Protein AF-A0A1F5LJ66-F1 (afdb_monomer_lite)

Organism: Penicillium arizonense (NCBI:txid1835702)

Structure (mmCIF, N/CA/C/O backbone):
data_AF-A0A1F5LJ66-F1
#
_entry.id   AF-A0A1F5LJ66-F1
#
loop_
_atom_site.group_PDB
_atom_site.id
_atom_site.type_symbol
_atom_site.label_atom_id
_atom_site.label_alt_id
_atom_site.label_comp_id
_atom_site.label_asym_id
_atom_site.label_entity_id
_atom_site.label_seq_id
_atom_site.pdbx_PDB_ins_code
_atom_site.Cartn_x
_atom_site.Cartn_y
_atom_site.Cartn_z
_atom_site.occupancy
_atom_site.B_iso_or_equiv
_atom_site.auth_seq_id
_atom_site.auth_comp_id
_atom_site.auth_asym_id
_atom_site.auth_atom_id
_atom_site.pdbx_PDB_model_num
ATOM 1 N N . MET A 1 1 ? -19.441 8.650 0.861 1.00 55.78 1 MET A N 1
ATOM 2 C CA . MET A 1 1 ? -17.972 8.800 0.912 1.00 55.78 1 MET A CA 1
ATOM 3 C C . MET A 1 1 ? -17.388 7.481 1.415 1.00 55.78 1 MET A C 1
ATOM 5 O O . MET A 1 1 ? -17.808 7.071 2.488 1.00 55.78 1 MET A O 1
ATOM 9 N N . PRO A 1 2 ? -16.538 6.771 0.652 1.00 82.81 2 PRO A N 1
ATOM 10 C CA . PRO A 1 2 ? -16.052 5.437 1.033 1.00 82.81 2 PRO A CA 1
ATOM 11 C C . PRO A 1 2 ? -14.805 5.456 1.944 1.00 82.81 2 PRO A C 1
ATOM 13 O O . PRO A 1 2 ? -14.384 4.415 2.438 1.00 82.81 2 PRO A O 1
ATOM 16 N N . VAL A 1 3 ? -14.234 6.641 2.198 1.00 91.62 3 VAL A N 1
ATOM 17 C CA . VAL A 1 3 ? -13.211 6.859 3.232 1.00 91.62 3 VAL A CA 1
ATOM 18 C C . VAL A 1 3 ? -13.910 7.105 4.567 1.00 91.62 3 VAL A C 1
ATOM 20 O O . VAL A 1 3 ? -14.715 8.033 4.685 1.00 91.62 3 VAL A O 1
ATOM 23 N N . TYR A 1 4 ? -13.594 6.280 5.560 1.00 92.62 4 TYR A N 1
ATOM 24 C CA . TYR A 1 4 ? -14.071 6.416 6.931 1.00 92.62 4 TYR A CA 1
ATOM 25 C C . TYR A 1 4 ? -13.091 7.243 7.757 1.00 92.62 4 TYR A C 1
ATOM 27 O O . TYR A 1 4 ? -11.917 7.340 7.419 1.00 92.62 4 TYR A O 1
ATOM 35 N N . PHE A 1 5 ? -13.570 7.803 8.866 1.00 93.75 5 PHE A N 1
ATOM 36 C CA . PHE A 1 5 ? -12.740 8.526 9.825 1.00 93.75 5 PHE A CA 1
ATOM 37 C C . PHE A 1 5 ? -12.897 7.892 11.197 1.00 93.75 5 PHE A C 1
ATOM 39 O O . PHE A 1 5 ? -14.018 7.633 11.643 1.00 93.75 5 PHE A O 1
ATOM 46 N N . ASN A 1 6 ? -11.781 7.613 11.866 1.00 91.75 6 ASN A N 1
ATOM 47 C CA . ASN A 1 6 ? -11.818 7.148 13.243 1.00 91.75 6 ASN A CA 1
ATOM 48 C C . ASN A 1 6 ? -12.366 8.298 14.110 1.00 91.75 6 ASN A C 1
ATOM 50 O O . ASN A 1 6 ? -11.798 9.388 14.093 1.00 91.75 6 ASN A O 1
ATOM 54 N N . PRO A 1 7 ? -13.469 8.120 14.854 1.00 89.62 7 PRO A N 1
ATOM 55 C CA . PRO A 1 7 ? -14.088 9.225 15.584 1.00 89.62 7 PRO A CA 1
ATOM 56 C C . PRO A 1 7 ? -13.223 9.748 16.741 1.00 89.62 7 PRO A C 1
ATOM 58 O O . PRO A 1 7 ? -13.429 10.884 17.165 1.00 89.62 7 PRO A O 1
ATOM 61 N N . LEU A 1 8 ? -12.264 8.952 17.228 1.00 88.31 8 LEU A N 1
ATOM 62 C CA . LEU A 1 8 ? -11.358 9.314 18.318 1.00 88.31 8 LEU A CA 1
ATOM 63 C C . LEU A 1 8 ? -10.111 10.024 17.786 1.00 88.31 8 LEU A C 1
ATOM 65 O O . LEU A 1 8 ? -9.800 11.134 18.211 1.00 88.31 8 LEU A O 1
ATOM 69 N N . THR A 1 9 ? -9.422 9.408 16.823 1.00 88.94 9 THR A N 1
ATOM 70 C CA . THR A 1 9 ? -8.148 9.929 16.294 1.00 88.94 9 THR A CA 1
ATOM 71 C C . THR A 1 9 ? -8.325 10.869 15.105 1.00 88.94 9 THR A C 1
ATOM 73 O O . THR A 1 9 ? -7.382 11.553 14.719 1.00 88.94 9 THR A O 1
ATOM 76 N N . LYS A 1 10 ? -9.530 10.915 14.520 1.00 90.75 10 LYS A N 1
ATOM 77 C CA . LYS A 1 10 ? -9.858 11.591 13.251 1.00 90.75 10 LYS A CA 1
ATOM 78 C C . LYS A 1 10 ? -9.066 11.059 12.056 1.00 90.75 10 LYS A C 1
ATOM 80 O O . LYS A 1 10 ? -9.071 11.667 10.995 1.00 90.75 10 LYS A O 1
ATOM 85 N N . GLU A 1 11 ? -8.403 9.916 12.199 1.00 92.06 11 GLU A N 1
ATOM 86 C CA . GLU A 1 11 ? -7.604 9.346 11.125 1.00 92.06 11 GLU A CA 1
ATOM 87 C C . GLU A 1 11 ? -8.495 8.802 9.993 1.00 92.06 11 GLU A C 1
ATOM 89 O O . GLU A 1 11 ? -9.445 8.063 10.281 1.00 92.06 11 GLU A O 1
ATOM 94 N N . PRO A 1 12 ? -8.194 9.112 8.717 1.00 94.75 12 PRO A N 1
ATOM 95 C CA . PRO A 1 12 ? -8.866 8.494 7.586 1.00 94.75 12 PRO A CA 1
ATOM 96 C C . PRO A 1 12 ? -8.424 7.035 7.398 1.00 94.75 12 PRO A C 1
ATOM 98 O O . PRO A 1 12 ? -7.239 6.715 7.483 1.00 94.75 12 PRO A O 1
ATOM 101 N N . TYR A 1 13 ? -9.362 6.153 7.060 1.00 96.44 13 TYR A N 1
ATOM 102 C CA . TYR A 1 13 ? -9.083 4.752 6.746 1.00 96.44 13 TYR A CA 1
ATOM 103 C C . TYR A 1 13 ? -10.085 4.180 5.736 1.00 96.44 13 TYR A C 1
ATOM 105 O O . TYR A 1 13 ? -11.210 4.666 5.590 1.00 96.44 13 TYR A O 1
ATOM 113 N N . LEU A 1 14 ? -9.685 3.109 5.053 1.00 97.19 14 LEU A N 1
ATOM 114 C CA . LEU A 1 14 ? -10.585 2.242 4.292 1.00 97.19 14 LEU A CA 1
ATOM 115 C C . LEU A 1 14 ? -10.875 0.987 5.114 1.00 97.19 14 LEU A C 1
ATOM 117 O O . LEU A 1 14 ? -9.996 0.494 5.818 1.00 97.19 14 LEU A O 1
ATOM 121 N N . ARG A 1 15 ? -12.088 0.441 5.021 1.00 96.31 15 ARG A N 1
ATOM 122 C CA . ARG A 1 15 ? -12.460 -0.808 5.701 1.00 96.31 15 ARG A CA 1
ATOM 123 C C . ARG A 1 15 ? -12.760 -1.881 4.672 1.00 96.31 15 ARG A C 1
ATOM 125 O O . ARG A 1 15 ? -13.501 -1.626 3.724 1.00 96.31 15 ARG A O 1
ATOM 132 N N . LEU A 1 16 ? -12.216 -3.082 4.863 1.00 97.38 16 LEU A N 1
ATOM 133 C CA . LEU A 1 16 ? -12.574 -4.192 3.986 1.00 97.38 16 LEU A CA 1
ATOM 134 C C . LEU A 1 16 ? -14.032 -4.614 4.235 1.00 97.38 16 LEU A C 1
ATOM 136 O O . LEU A 1 16 ? -14.522 -4.527 5.364 1.00 97.38 16 LEU A O 1
ATOM 140 N N . PRO A 1 17 ? -14.759 -5.071 3.202 1.00 95.94 17 PRO A N 1
ATOM 141 C CA . PRO A 1 17 ? -16.097 -5.612 3.394 1.00 95.94 17 PRO A CA 1
ATOM 142 C C . PRO A 1 17 ? -16.052 -6.936 4.173 1.00 95.94 17 PRO A C 1
ATOM 144 O O . PRO A 1 17 ? -15.002 -7.570 4.316 1.00 95.94 17 PRO A O 1
ATOM 147 N N . ALA A 1 18 ? -17.218 -7.385 4.645 1.00 94.50 18 ALA A N 1
ATOM 148 C CA . ALA A 1 18 ? -17.365 -8.722 5.213 1.00 94.50 18 ALA A CA 1
ATOM 149 C C . ALA A 1 18 ? -16.860 -9.803 4.224 1.00 94.50 18 ALA A C 1
ATOM 151 O O . ALA A 1 18 ? -17.047 -9.651 3.013 1.00 94.50 18 ALA A O 1
ATOM 152 N N . PRO A 1 19 ? -16.235 -10.892 4.713 1.00 95.50 19 PRO A N 1
ATOM 153 C CA . PRO A 1 19 ? -16.047 -11.255 6.125 1.00 95.50 19 PRO A CA 1
ATOM 154 C C . PRO A 1 19 ? -14.828 -10.599 6.805 1.00 95.50 19 PRO A C 1
ATOM 156 O O . PRO A 1 19 ? -14.649 -10.743 8.011 1.00 95.50 19 PRO A O 1
ATOM 159 N N . CYS A 1 20 ? -14.004 -9.844 6.076 1.00 96.94 20 CYS A N 1
ATOM 160 C CA . CYS A 1 20 ? -12.770 -9.243 6.595 1.00 96.94 20 CYS A CA 1
ATOM 161 C C . CYS A 1 20 ? -12.981 -7.847 7.201 1.00 96.94 20 CYS A C 1
ATOM 163 O O . CYS A 1 20 ? -12.071 -7.027 7.184 1.00 96.94 20 CYS A O 1
ATOM 165 N N . SER A 1 21 ? -14.155 -7.553 7.766 1.00 95.12 21 SER A N 1
ATOM 166 C CA . SER A 1 21 ? -14.482 -6.218 8.298 1.00 95.12 21 SER A CA 1
ATOM 167 C C . SER A 1 21 ? -13.635 -5.784 9.498 1.00 95.12 21 SER A C 1
ATOM 169 O O . SER A 1 21 ? -13.700 -4.619 9.892 1.00 95.12 21 SER A O 1
ATOM 171 N N . HIS A 1 22 ? -12.852 -6.704 10.069 1.00 96.25 22 HIS A N 1
ATOM 172 C CA . HIS A 1 22 ? -11.839 -6.447 11.093 1.00 96.25 22 HIS A CA 1
ATOM 173 C C . HIS A 1 22 ? -10.521 -5.895 10.521 1.00 96.25 22 HIS A C 1
ATOM 175 O O . HIS A 1 22 ? -9.673 -5.456 11.289 1.00 96.25 22 HIS A O 1
ATOM 181 N N . ILE A 1 23 ? -10.364 -5.871 9.1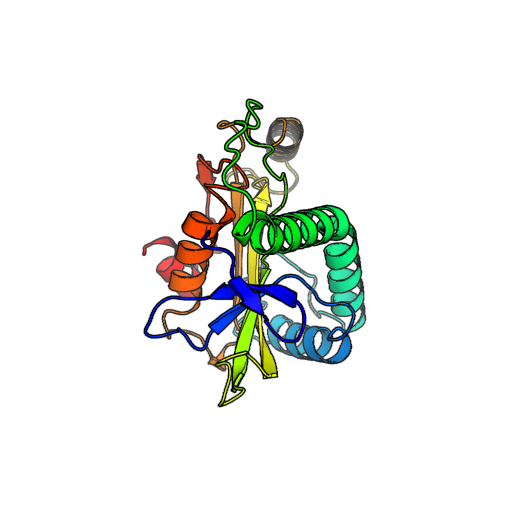95 1.00 98.31 23 ILE A N 1
ATOM 182 C CA . ILE A 1 23 ? -9.191 -5.333 8.507 1.00 98.31 23 ILE A CA 1
ATOM 183 C C . ILE A 1 23 ? -9.479 -3.921 7.991 1.00 98.31 23 ILE A C 1
ATOM 185 O O . ILE A 1 23 ? -10.509 -3.661 7.353 1.00 98.31 23 ILE A O 1
ATOM 189 N N . ILE A 1 24 ? -8.532 -3.019 8.229 1.00 97.94 24 ILE A N 1
ATOM 190 C CA . ILE A 1 24 ? -8.530 -1.651 7.708 1.00 97.94 24 ILE A CA 1
ATOM 191 C C . ILE A 1 24 ? -7.278 -1.396 6.864 1.00 97.94 24 ILE A C 1
ATOM 193 O O . ILE A 1 24 ? -6.265 -2.078 7.008 1.00 97.94 24 ILE A O 1
ATOM 197 N N . ILE A 1 25 ? -7.353 -0.410 5.971 1.00 98.38 25 ILE A N 1
ATOM 198 C CA . ILE A 1 25 ? -6.202 0.118 5.238 1.00 98.38 25 ILE A CA 1
ATOM 199 C C . ILE A 1 25 ? -6.009 1.572 5.653 1.00 98.38 25 ILE A C 1
ATOM 201 O O . ILE A 1 25 ? -6.926 2.384 5.508 1.00 98.38 25 ILE A O 1
ATOM 205 N N . THR A 1 26 ? -4.828 1.899 6.162 1.00 97.56 26 THR A N 1
ATOM 206 C CA . THR A 1 26 ? -4.485 3.238 6.657 1.00 97.56 26 THR A CA 1
ATOM 207 C C . THR A 1 26 ? -3.316 3.825 5.877 1.00 97.56 26 THR A C 1
ATOM 209 O O . THR A 1 26 ? -2.658 3.145 5.082 1.00 97.56 26 THR A O 1
ATOM 212 N N . MET A 1 27 ? -3.065 5.111 6.096 1.00 96.44 27 MET A N 1
ATOM 213 C CA . MET A 1 27 ? -1.781 5.718 5.747 1.00 96.44 27 MET A CA 1
ATOM 214 C C . MET A 1 27 ? -0.714 5.295 6.764 1.00 96.44 27 MET A C 1
ATOM 216 O O . MET A 1 27 ? -1.052 4.824 7.856 1.00 96.44 27 MET A O 1
ATOM 220 N N . ASP A 1 28 ? 0.557 5.516 6.439 1.00 96.12 28 ASP A N 1
ATOM 221 C CA . ASP A 1 28 ? 1.642 5.439 7.416 1.00 96.12 28 ASP A CA 1
ATOM 222 C C . ASP A 1 28 ? 1.462 6.481 8.527 1.00 96.12 28 ASP A C 1
ATOM 224 O O . ASP A 1 28 ? 0.952 7.590 8.308 1.00 96.12 28 ASP A O 1
ATOM 228 N N . ARG A 1 29 ? 1.863 6.099 9.741 1.00 93.69 29 ARG A N 1
ATOM 229 C CA . ARG A 1 29 ? 1.638 6.853 10.974 1.00 93.69 29 ARG A CA 1
ATOM 230 C C . ARG A 1 29 ? 2.978 7.142 11.651 1.00 93.69 29 ARG A C 1
ATOM 232 O O . ARG A 1 29 ? 3.648 6.195 12.055 1.00 93.69 29 ARG A O 1
ATOM 239 N N . PRO A 1 30 ? 3.335 8.418 11.882 1.00 91.81 30 PRO A N 1
ATOM 240 C CA . PRO A 1 30 ? 4.543 8.745 12.639 1.00 91.81 30 PRO A CA 1
ATOM 241 C C . PRO A 1 30 ? 4.528 8.206 14.078 1.00 91.81 30 PRO A C 1
ATOM 243 O O . PRO A 1 30 ? 5.574 7.875 14.619 1.00 91.81 30 PRO A O 1
ATOM 246 N N . HIS A 1 31 ? 3.348 8.108 14.702 1.00 92.44 31 HIS A N 1
ATOM 247 C CA . HIS A 1 31 ? 3.207 7.668 16.095 1.00 92.44 31 HIS A CA 1
ATOM 248 C C . HIS A 1 31 ? 3.271 6.143 16.282 1.00 92.44 31 HIS A C 1
ATOM 250 O O . HIS A 1 31 ? 3.561 5.707 17.389 1.00 92.44 31 HIS A O 1
ATOM 256 N N . ASP A 1 32 ? 3.074 5.357 15.217 1.00 93.12 32 ASP A N 1
ATOM 257 C CA . ASP A 1 32 ? 3.166 3.886 15.250 1.00 93.12 32 ASP A CA 1
ATOM 258 C C . ASP A 1 32 ? 4.466 3.377 14.608 1.00 93.12 32 ASP A C 1
ATOM 260 O O . ASP A 1 32 ? 4.588 2.198 14.281 1.00 93.12 32 ASP A O 1
ATOM 264 N N . ILE A 1 33 ? 5.449 4.259 14.391 1.00 96.12 33 ILE A N 1
ATOM 265 C CA . ILE A 1 33 ? 6.659 3.920 13.636 1.00 96.12 33 ILE A CA 1
ATOM 266 C C . ILE A 1 33 ? 7.424 2.744 14.249 1.00 96.12 33 ILE A C 1
ATOM 268 O O . ILE A 1 33 ? 7.936 1.914 13.508 1.00 96.12 33 ILE A O 1
ATOM 272 N N . GLU A 1 34 ? 7.466 2.624 15.577 1.00 96.94 34 GLU A N 1
ATOM 273 C CA . GLU A 1 34 ? 8.153 1.526 16.268 1.00 96.94 34 GLU A CA 1
ATOM 274 C C . GLU A 1 34 ? 7.475 0.172 16.005 1.00 96.94 34 GLU A C 1
ATOM 276 O O . GLU A 1 34 ? 8.134 -0.783 15.601 1.00 96.94 34 GLU A O 1
ATOM 281 N N . GLU A 1 35 ? 6.150 0.098 16.157 1.00 97.31 35 GLU A N 1
ATOM 282 C CA . GLU A 1 35 ? 5.369 -1.113 15.879 1.00 97.31 35 GLU A CA 1
ATOM 283 C C . GLU A 1 35 ? 5.450 -1.489 14.401 1.00 97.31 35 GLU A C 1
ATOM 285 O O . GLU A 1 35 ? 5.824 -2.608 14.053 1.00 97.31 35 GLU A O 1
ATOM 290 N N . THR A 1 36 ? 5.164 -0.531 13.522 1.00 97.62 36 THR A N 1
ATOM 291 C CA . THR A 1 36 ? 5.072 -0.795 12.089 1.00 97.62 36 THR A CA 1
ATOM 292 C C . THR A 1 36 ? 6.439 -1.133 11.503 1.00 97.62 36 THR A C 1
ATOM 294 O O . THR A 1 36 ? 6.524 -2.023 10.660 1.00 97.62 36 THR A O 1
ATOM 297 N N . SER A 1 37 ? 7.520 -0.486 11.958 1.00 97.62 37 SER A N 1
ATOM 298 C CA . SER A 1 37 ? 8.879 -0.826 11.514 1.00 97.62 37 SER A CA 1
ATOM 299 C C . SER A 1 37 ? 9.289 -2.225 11.959 1.00 97.62 37 SER A C 1
ATOM 301 O O . SER A 1 37 ? 9.856 -2.970 11.157 1.00 97.62 37 SER A O 1
ATOM 303 N N . LYS A 1 38 ? 8.955 -2.617 13.193 1.00 98.12 38 LYS A N 1
ATOM 304 C CA . LYS A 1 38 ? 9.217 -3.961 13.708 1.00 98.12 38 LYS A CA 1
ATOM 305 C C . LYS A 1 38 ? 8.474 -5.024 12.897 1.00 98.12 38 LYS A C 1
ATOM 307 O O . LYS A 1 38 ? 9.120 -5.909 12.340 1.00 98.12 38 LYS A O 1
ATOM 312 N N . GLU A 1 39 ? 7.150 -4.915 12.776 1.00 98.19 39 GLU A N 1
ATOM 313 C CA . GLU A 1 39 ? 6.336 -5.893 12.040 1.00 98.19 39 GLU A CA 1
ATOM 314 C C . GLU A 1 39 ? 6.738 -5.949 10.558 1.00 98.19 39 GLU A C 1
ATOM 316 O O . GLU A 1 39 ? 6.904 -7.026 9.986 1.00 98.19 39 GLU A O 1
ATOM 321 N N . MET A 1 40 ? 6.980 -4.795 9.925 1.00 97.81 40 MET A N 1
ATOM 322 C CA . MET A 1 40 ? 7.479 -4.729 8.549 1.00 97.81 40 MET A CA 1
ATOM 323 C C . MET A 1 40 ? 8.824 -5.447 8.397 1.00 97.81 40 MET A C 1
ATOM 325 O O . MET A 1 40 ? 9.007 -6.185 7.429 1.00 97.81 40 MET A O 1
ATOM 329 N N . THR A 1 41 ? 9.739 -5.268 9.352 1.00 98.00 41 THR A N 1
ATOM 330 C CA . THR A 1 41 ? 11.053 -5.918 9.332 1.00 98.00 41 THR A CA 1
ATOM 331 C C . THR A 1 41 ? 10.941 -7.429 9.460 1.00 98.00 41 THR A C 1
ATOM 333 O O . THR A 1 41 ? 11.581 -8.154 8.699 1.00 98.00 41 THR A O 1
ATOM 336 N N . GLU A 1 42 ? 10.103 -7.918 10.372 1.00 98.06 42 GLU A N 1
ATOM 337 C CA . GLU A 1 42 ? 9.861 -9.354 10.528 1.00 98.06 42 GLU A CA 1
ATOM 338 C C . GLU A 1 42 ? 9.263 -9.958 9.249 1.00 98.06 42 GLU A C 1
ATOM 340 O O . GLU A 1 42 ? 9.769 -10.958 8.739 1.00 98.06 42 GLU A O 1
ATOM 345 N N . ILE A 1 43 ? 8.241 -9.316 8.673 1.00 98.31 43 ILE A N 1
ATOM 346 C CA . ILE A 1 43 ? 7.557 -9.807 7.468 1.00 98.31 43 ILE A CA 1
ATOM 347 C C . ILE A 1 43 ? 8.493 -9.828 6.254 1.00 98.31 43 ILE A C 1
ATOM 349 O O . ILE A 1 43 ? 8.493 -10.796 5.497 1.00 98.31 43 ILE A O 1
ATOM 353 N N . LEU A 1 44 ? 9.286 -8.775 6.044 1.00 97.81 44 LEU A N 1
ATOM 354 C CA . LEU A 1 44 ? 10.137 -8.639 4.856 1.00 97.81 44 LEU A CA 1
ATOM 355 C C . LEU A 1 44 ? 11.427 -9.462 4.915 1.00 97.81 44 LEU A C 1
ATOM 357 O O . LEU A 1 44 ? 12.112 -9.577 3.901 1.00 97.81 44 LEU A O 1
ATOM 361 N N . ASN A 1 45 ? 11.740 -10.072 6.058 1.00 97.81 45 ASN A N 1
ATOM 362 C CA . ASN A 1 45 ? 12.793 -11.082 6.173 1.00 97.81 45 ASN A CA 1
ATOM 363 C C . ASN A 1 45 ? 12.246 -12.517 6.227 1.00 97.81 45 ASN A C 1
ATOM 365 O O . ASN A 1 45 ? 13.032 -13.464 6.288 1.00 97.81 45 ASN A O 1
ATOM 369 N N . ASP A 1 46 ? 10.924 -12.704 6.184 1.00 97.88 46 ASP A N 1
ATOM 370 C CA . ASP A 1 46 ? 10.314 -14.030 6.231 1.00 97.88 46 ASP A CA 1
ATOM 371 C C . ASP A 1 46 ? 10.531 -14.790 4.902 1.00 97.88 46 ASP A C 1
ATOM 373 O O . ASP A 1 46 ? 10.254 -14.243 3.826 1.00 97.88 46 ASP A O 1
ATOM 377 N N . PRO A 1 47 ? 11.000 -16.056 4.930 1.00 96.50 47 PRO A N 1
ATOM 378 C CA . PRO A 1 47 ? 11.272 -16.853 3.728 1.00 96.50 47 PRO A CA 1
ATOM 379 C C . PRO A 1 47 ? 10.040 -17.176 2.878 1.00 96.50 47 PRO A C 1
ATOM 381 O O . PRO A 1 47 ? 10.182 -17.576 1.723 1.00 96.50 47 PRO A O 1
ATOM 384 N N . LEU A 1 48 ? 8.831 -16.999 3.407 1.00 96.38 48 LEU A N 1
ATOM 385 C CA . LEU A 1 48 ? 7.588 -17.113 2.648 1.00 96.38 48 LEU A CA 1
ATOM 386 C C . LEU A 1 48 ? 7.206 -15.802 1.943 1.00 96.38 48 LEU A C 1
ATOM 388 O O . LEU A 1 48 ? 6.237 -15.789 1.182 1.00 96.38 48 LEU A O 1
ATOM 392 N N . VAL A 1 49 ? 7.950 -14.716 2.175 1.00 96.50 49 VAL A N 1
ATOM 393 C CA . VAL A 1 49 ? 7.680 -13.378 1.634 1.00 96.50 49 VAL A CA 1
ATOM 394 C C . VAL A 1 49 ? 8.837 -12.876 0.776 1.00 96.50 49 VAL A C 1
ATOM 396 O O . VAL A 1 49 ? 8.630 -12.646 -0.415 1.00 96.50 49 VAL A O 1
ATOM 399 N N . TYR A 1 50 ? 10.045 -12.729 1.330 1.00 95.12 50 TYR A N 1
ATOM 400 C CA . TYR A 1 50 ? 11.143 -12.021 0.655 1.00 95.12 50 TYR A CA 1
ATOM 401 C C . TYR A 1 50 ? 11.536 -12.586 -0.725 1.00 95.12 50 TYR A C 1
ATOM 403 O O . TYR A 1 50 ? 11.834 -11.778 -1.604 1.00 95.12 50 TYR A O 1
ATOM 411 N N . PRO A 1 51 ? 11.503 -13.915 -0.998 1.00 95.38 51 PRO A N 1
ATOM 412 C CA . PRO A 1 51 ? 11.876 -14.435 -2.320 1.00 95.38 51 PRO A CA 1
ATOM 413 C C . PRO A 1 51 ? 10.918 -14.001 -3.433 1.00 95.38 51 PRO A C 1
ATOM 415 O O . PRO A 1 51 ? 11.215 -14.160 -4.615 1.00 95.38 51 PRO A O 1
ATOM 418 N N . TRP A 1 52 ? 9.741 -13.501 -3.054 1.00 95.19 52 TRP A N 1
ATOM 419 C CA . TRP A 1 52 ? 8.660 -13.155 -3.961 1.00 95.19 52 TRP A CA 1
ATOM 420 C C . TRP A 1 52 ? 8.549 -11.656 -4.250 1.00 95.19 52 TRP A C 1
ATOM 422 O O . TRP A 1 52 ? 7.582 -11.238 -4.895 1.00 95.19 52 TRP A O 1
ATOM 432 N N . LEU A 1 53 ? 9.521 -10.866 -3.794 1.00 92.62 53 LEU A N 1
ATOM 433 C CA . LEU A 1 53 ? 9.555 -9.416 -3.926 1.00 92.62 53 LEU A CA 1
ATOM 434 C C . LEU A 1 53 ? 10.707 -8.968 -4.840 1.00 92.62 53 LEU A C 1
ATOM 436 O O . LEU A 1 53 ? 11.789 -9.544 -4.812 1.00 92.62 53 LEU A O 1
ATOM 440 N N . GLU A 1 54 ? 10.481 -7.926 -5.646 1.00 88.56 54 GLU A N 1
ATOM 441 C CA . GLU A 1 54 ? 11.551 -7.256 -6.418 1.00 88.56 54 GLU A CA 1
ATOM 442 C C . GLU A 1 54 ? 12.438 -6.388 -5.509 1.00 88.56 54 GLU A C 1
ATOM 444 O O . GLU A 1 54 ? 13.638 -6.248 -5.724 1.00 88.56 54 GLU A O 1
ATOM 449 N N . GLY A 1 55 ? 11.832 -5.825 -4.470 1.00 86.44 55 GLY A N 1
ATOM 450 C CA . GLY A 1 55 ? 12.475 -5.097 -3.391 1.00 86.44 55 GLY A CA 1
ATOM 451 C C . GLY A 1 55 ? 11.541 -5.082 -2.180 1.00 86.44 55 GLY A C 1
ATOM 452 O O . GLY A 1 55 ? 10.382 -5.494 -2.301 1.00 86.44 55 GLY A O 1
ATOM 453 N N . PRO A 1 56 ? 11.979 -4.590 -1.016 1.00 89.94 56 PRO A N 1
ATOM 454 C CA . PRO A 1 56 ? 13.247 -3.901 -0.742 1.00 89.94 56 PRO A CA 1
ATOM 455 C C . PRO A 1 56 ? 14.462 -4.853 -0.630 1.00 89.94 56 PRO A C 1
ATOM 457 O O . PRO A 1 56 ? 14.298 -6.060 -0.806 1.00 89.94 56 PRO A O 1
ATOM 460 N N . PRO A 1 57 ? 15.689 -4.338 -0.379 1.00 89.06 57 PRO A N 1
ATOM 461 C CA . PRO A 1 57 ? 16.884 -5.170 -0.234 1.00 89.06 57 PRO A CA 1
ATOM 462 C C . PRO A 1 57 ? 16.745 -6.248 0.845 1.00 89.06 57 PRO A C 1
ATOM 464 O O . PRO A 1 57 ? 16.130 -6.015 1.886 1.00 89.06 57 PRO A O 1
ATOM 467 N N . TYR A 1 58 ? 17.387 -7.394 0.607 1.00 91.12 58 TYR A N 1
ATOM 468 C CA . TYR A 1 58 ? 17.549 -8.469 1.582 1.00 91.12 58 TYR A CA 1
ATOM 469 C C . TYR A 1 58 ? 19.020 -8.563 2.039 1.00 91.12 58 TYR A C 1
ATOM 471 O O . TYR A 1 58 ? 19.905 -8.609 1.178 1.00 91.12 58 TYR A O 1
ATOM 479 N N . PRO A 1 59 ? 19.308 -8.639 3.354 1.00 95.38 59 PRO A N 1
ATOM 480 C CA . PRO A 1 59 ? 18.354 -8.567 4.463 1.00 95.38 59 PRO A CA 1
ATOM 481 C C . PRO A 1 59 ? 17.735 -7.170 4.601 1.00 95.38 59 PRO A C 1
ATOM 483 O O . PRO A 1 59 ? 18.381 -6.155 4.329 1.00 95.38 59 PRO A O 1
ATOM 486 N N . PHE A 1 60 ? 16.480 -7.128 5.041 1.00 97.25 60 PHE A N 1
ATOM 487 C CA . PHE A 1 60 ? 15.780 -5.874 5.281 1.00 97.25 60 PHE A CA 1
ATOM 488 C C . PHE A 1 60 ? 16.031 -5.419 6.720 1.00 97.25 60 PHE A C 1
ATOM 490 O O . PHE A 1 60 ? 15.686 -6.123 7.665 1.00 97.25 60 PHE A O 1
ATOM 497 N N . LEU A 1 61 ? 16.682 -4.273 6.898 1.00 97.19 61 LEU A N 1
ATOM 498 C CA . LEU A 1 61 ? 17.096 -3.794 8.213 1.00 97.19 61 LEU A CA 1
ATOM 499 C C . LEU A 1 61 ? 16.005 -2.926 8.868 1.00 97.19 61 LEU A C 1
ATOM 501 O O . LEU A 1 61 ? 15.247 -2.275 8.143 1.00 97.19 61 LEU A O 1
ATOM 505 N N . PRO A 1 62 ? 15.945 -2.852 10.212 1.00 95.19 62 PRO A N 1
ATOM 506 C CA . PRO A 1 62 ? 15.015 -1.968 10.918 1.00 95.19 62 PRO A CA 1
ATOM 507 C C . PRO A 1 62 ? 15.081 -0.508 10.450 1.00 95.19 62 PRO A C 1
ATOM 509 O O . PRO A 1 62 ? 14.050 0.151 10.317 1.00 95.19 62 PRO A O 1
ATOM 512 N N . GLU A 1 63 ? 16.280 -0.009 10.139 1.00 96.38 63 GLU A N 1
ATOM 513 C CA . GLU A 1 63 ? 16.489 1.358 9.660 1.00 96.38 63 GLU A CA 1
ATOM 514 C C . GLU A 1 63 ? 15.802 1.588 8.309 1.00 96.38 63 GLU A C 1
ATOM 516 O O . GLU A 1 63 ? 15.179 2.629 8.110 1.00 96.38 63 GLU A O 1
ATOM 521 N N . HIS A 1 64 ? 15.807 0.589 7.416 1.00 97.00 64 HIS A N 1
ATOM 522 C CA . HIS A 1 64 ? 15.100 0.679 6.135 1.00 97.00 64 HIS A CA 1
ATOM 523 C C . HIS A 1 64 ? 13.590 0.855 6.337 1.00 97.00 64 HIS A C 1
ATOM 525 O O . HIS A 1 64 ? 12.945 1.583 5.583 1.00 97.00 64 HIS A O 1
ATOM 531 N N . ALA A 1 65 ? 13.018 0.196 7.349 1.00 96.25 65 ALA A N 1
ATOM 532 C CA . ALA A 1 65 ? 11.600 0.304 7.666 1.00 96.25 65 ALA A CA 1
ATOM 533 C C . ALA A 1 65 ? 11.250 1.706 8.183 1.00 96.25 65 ALA A C 1
ATOM 535 O O . ALA A 1 65 ? 10.288 2.319 7.722 1.00 96.25 65 ALA A O 1
ATOM 536 N N . VAL A 1 66 ? 12.059 2.231 9.107 1.00 97.50 66 VAL A N 1
ATOM 537 C CA . VAL A 1 66 ? 11.903 3.582 9.668 1.00 97.50 66 VAL A CA 1
ATOM 538 C C . VAL A 1 66 ? 12.029 4.643 8.572 1.00 97.50 66 VAL A C 1
ATOM 540 O O . VAL A 1 66 ? 11.166 5.518 8.462 1.00 97.50 66 VAL A O 1
ATOM 543 N N . ASP A 1 67 ? 13.051 4.540 7.722 1.00 96.88 67 ASP A N 1
ATOM 544 C CA . ASP A 1 67 ? 13.273 5.460 6.603 1.00 96.88 67 ASP A CA 1
ATOM 545 C C . ASP A 1 67 ? 12.102 5.435 5.617 1.00 96.88 67 ASP A C 1
ATOM 547 O O . ASP A 1 67 ? 11.602 6.488 5.207 1.00 96.88 67 ASP A O 1
ATOM 551 N N . TRP A 1 68 ? 11.605 4.239 5.292 1.00 95.00 68 TRP A N 1
ATOM 552 C CA . TRP A 1 68 ? 10.453 4.069 4.415 1.00 95.00 68 TRP A CA 1
ATOM 553 C C . TRP A 1 68 ? 9.189 4.716 4.992 1.00 95.00 68 TRP A C 1
ATOM 555 O O . TRP A 1 68 ? 8.515 5.475 4.294 1.00 95.00 68 TRP A O 1
ATOM 565 N N . ILE A 1 69 ? 8.877 4.471 6.269 1.00 96.62 69 ILE A N 1
ATOM 566 C CA . ILE A 1 69 ? 7.700 5.042 6.944 1.00 96.62 69 ILE A CA 1
ATOM 567 C C . ILE A 1 69 ? 7.783 6.573 6.969 1.00 96.62 69 ILE A C 1
ATOM 569 O O . ILE A 1 69 ? 6.802 7.252 6.657 1.00 96.62 69 ILE A O 1
ATOM 573 N N . ASN A 1 70 ? 8.954 7.132 7.286 1.00 97.19 70 ASN A N 1
ATOM 574 C CA . ASN A 1 70 ? 9.170 8.580 7.303 1.00 97.19 70 ASN A CA 1
ATOM 575 C C . ASN A 1 70 ? 8.981 9.205 5.916 1.00 97.19 70 ASN A C 1
ATOM 577 O O . ASN A 1 70 ? 8.301 10.228 5.783 1.00 97.19 70 ASN A O 1
ATOM 581 N N . MET A 1 71 ? 9.541 8.577 4.878 1.00 95.31 71 MET A N 1
ATOM 582 C CA . MET A 1 71 ? 9.364 9.000 3.490 1.00 95.31 71 MET A CA 1
ATOM 583 C C . MET A 1 71 ? 7.880 9.005 3.102 1.00 95.31 71 MET A C 1
ATOM 585 O O . MET A 1 71 ? 7.379 10.022 2.626 1.00 95.31 71 MET A O 1
ATOM 589 N N . GLN A 1 72 ? 7.153 7.919 3.386 1.00 95.12 72 GLN A N 1
ATOM 590 C CA . GLN A 1 72 ? 5.725 7.804 3.071 1.00 95.12 72 GLN A CA 1
ATOM 591 C C . GLN A 1 72 ? 4.866 8.811 3.843 1.00 95.12 72 GLN A C 1
ATOM 593 O O . GLN A 1 72 ? 3.935 9.391 3.279 1.00 95.12 72 GLN A O 1
ATOM 598 N N . CYS A 1 73 ? 5.176 9.071 5.116 1.00 95.12 73 CYS A N 1
ATOM 599 C CA . CYS A 1 73 ? 4.483 10.097 5.895 1.00 95.12 73 CYS A CA 1
ATOM 600 C C . CYS A 1 73 ? 4.657 11.487 5.270 1.00 95.12 73 CYS A C 1
ATOM 602 O O . CYS A 1 73 ? 3.684 12.235 5.165 1.00 95.12 73 CYS A O 1
ATOM 604 N N . LYS A 1 74 ? 5.875 11.811 4.819 1.00 94.88 74 LYS A N 1
ATOM 605 C CA . LYS A 1 74 ? 6.193 13.089 4.174 1.00 94.88 74 LYS A CA 1
ATOM 606 C C . LYS A 1 74 ? 5.509 13.235 2.812 1.00 94.88 74 LYS A C 1
ATOM 608 O O . LYS A 1 74 ? 4.892 14.263 2.550 1.00 94.88 74 LYS A O 1
ATOM 613 N N . GLU A 1 75 ? 5.577 12.214 1.958 1.00 92.19 75 GLU A N 1
ATOM 614 C CA . GLU A 1 75 ? 4.944 12.229 0.629 1.00 92.19 75 GLU A CA 1
ATOM 615 C C . GLU A 1 75 ? 3.419 12.404 0.709 1.00 92.19 75 GLU A C 1
ATOM 617 O O . GLU A 1 75 ? 2.818 13.071 -0.134 1.00 92.19 75 GLU A O 1
ATOM 622 N N . ASN A 1 76 ? 2.786 11.852 1.750 1.00 93.38 76 ASN A N 1
ATOM 623 C CA . ASN A 1 76 ? 1.330 11.850 1.898 1.00 93.38 76 ASN A CA 1
ATOM 624 C C . ASN A 1 76 ? 0.773 12.976 2.792 1.00 93.38 76 ASN A C 1
ATOM 626 O O . ASN A 1 76 ? -0.443 13.040 2.999 1.00 93.38 76 ASN A O 1
ATOM 630 N N . GLU A 1 77 ? 1.603 13.896 3.293 1.00 92.38 77 GLU A N 1
ATOM 631 C CA . GLU A 1 77 ? 1.182 14.967 4.212 1.00 92.38 77 GLU A CA 1
ATOM 632 C C . GLU A 1 77 ? 0.083 15.867 3.614 1.00 92.38 77 GLU A C 1
ATOM 634 O O . GLU A 1 77 ? -0.926 16.168 4.264 1.00 92.38 77 GLU A O 1
ATOM 639 N N . ALA A 1 78 ? 0.225 16.242 2.340 1.00 91.81 78 ALA A N 1
ATOM 640 C CA . ALA A 1 78 ? -0.761 17.063 1.639 1.00 91.81 78 ALA A CA 1
ATOM 641 C C . ALA A 1 78 ? -2.115 16.346 1.491 1.00 91.81 78 ALA A C 1
ATOM 643 O O . ALA A 1 78 ? -3.174 16.969 1.609 1.00 91.81 78 ALA A O 1
ATOM 644 N N . ILE A 1 79 ? -2.095 15.028 1.267 1.00 93.00 79 ILE A N 1
ATOM 645 C CA . ILE A 1 79 ? -3.310 14.211 1.157 1.00 93.00 79 ILE A CA 1
ATOM 646 C C . ILE A 1 79 ? -3.983 14.093 2.517 1.00 93.00 79 ILE A C 1
ATOM 648 O O . ILE A 1 79 ? -5.188 14.324 2.619 1.00 93.00 79 ILE A O 1
ATOM 652 N N . ARG A 1 80 ? -3.209 13.792 3.565 1.00 91.88 80 ARG A N 1
ATOM 653 C CA . ARG A 1 80 ? -3.697 13.730 4.946 1.00 91.88 80 ARG A CA 1
ATOM 654 C C . ARG A 1 80 ? -4.389 15.036 5.338 1.00 91.88 80 ARG A C 1
ATOM 656 O O . ARG A 1 80 ? -5.513 15.004 5.832 1.00 91.88 80 ARG A O 1
ATOM 663 N N . THR A 1 81 ? -3.762 16.173 5.039 1.00 92.19 81 THR A N 1
ATOM 664 C CA . THR A 1 81 ? -4.323 17.506 5.306 1.00 92.19 81 THR A CA 1
ATOM 665 C C . THR A 1 81 ? -5.632 17.732 4.549 1.00 92.19 81 THR A C 1
ATOM 667 O O . THR A 1 81 ? -6.625 18.143 5.149 1.00 92.19 81 THR A O 1
ATOM 670 N N . LYS A 1 82 ? -5.677 17.413 3.249 1.00 92.50 82 LYS A N 1
ATOM 671 C CA . LYS A 1 82 ? -6.894 17.566 2.438 1.00 92.50 82 LYS A CA 1
ATOM 672 C C . LYS A 1 82 ? -8.043 16.686 2.941 1.00 92.50 82 LYS A C 1
ATOM 674 O O . LYS A 1 82 ? -9.164 17.168 3.047 1.00 92.50 82 LYS A O 1
ATOM 679 N N . LEU A 1 83 ? -7.784 15.426 3.298 1.00 92.19 83 LEU A N 1
ATOM 680 C CA . LEU A 1 83 ? -8.823 14.543 3.846 1.00 92.19 83 LEU A CA 1
ATOM 681 C C . LEU A 1 83 ? -9.346 15.031 5.200 1.00 92.19 83 LEU A C 1
ATOM 683 O O . LEU A 1 83 ? -10.544 14.941 5.458 1.00 92.19 83 LEU A O 1
ATOM 687 N N . GLN A 1 84 ? -8.473 15.582 6.046 1.00 90.44 84 GLN A N 1
ATOM 688 C CA . GLN A 1 84 ? -8.880 16.181 7.314 1.00 90.44 84 GLN A CA 1
ATOM 689 C C . GLN A 1 84 ? -9.794 17.400 7.095 1.00 90.44 84 GLN A C 1
ATOM 691 O O . GLN A 1 84 ? -10.826 17.521 7.755 1.00 90.44 84 GLN A O 1
ATOM 696 N N . GLN A 1 85 ? -9.466 18.260 6.126 1.00 90.44 85 GLN A N 1
ATOM 697 C CA . GLN A 1 85 ? -10.303 19.403 5.746 1.00 90.44 85 GLN A CA 1
ATOM 698 C C . GLN A 1 85 ? -11.669 18.961 5.206 1.00 90.44 85 GLN A C 1
ATOM 700 O O . GLN A 1 85 ? -12.692 19.496 5.627 1.00 90.44 85 GLN A O 1
ATOM 705 N N . GLU A 1 86 ? -11.703 17.963 4.317 1.00 88.25 86 GLU A N 1
ATOM 706 C CA . GLU A 1 86 ? -12.952 17.400 3.784 1.00 88.25 86 GLU A CA 1
ATOM 707 C C . GLU A 1 86 ? -13.837 16.830 4.908 1.00 88.25 86 GLU A C 1
ATOM 709 O O . GLU A 1 86 ? -15.051 17.044 4.922 1.00 88.25 86 GLU A O 1
ATOM 714 N N . TYR A 1 87 ? -13.239 16.156 5.896 1.00 88.12 87 TYR A N 1
ATOM 715 C CA . TYR A 1 87 ? -13.959 15.663 7.069 1.00 88.12 87 TYR A CA 1
ATOM 716 C C . TYR A 1 87 ? -14.569 16.794 7.904 1.00 88.12 87 TYR A C 1
ATOM 718 O O . TYR A 1 87 ? -15.753 16.739 8.241 1.00 88.12 87 TYR A O 1
ATOM 726 N N . GLU A 1 88 ? -13.799 17.836 8.211 1.00 88.94 88 GLU A N 1
ATOM 727 C CA . GLU A 1 88 ? -14.273 18.987 8.991 1.00 88.94 88 GLU A CA 1
ATOM 728 C C . GLU A 1 88 ? -15.381 19.759 8.267 1.00 88.94 88 GLU A C 1
ATOM 730 O O . GLU A 1 88 ? -16.404 20.088 8.872 1.00 88.94 88 GLU A O 1
ATOM 735 N N . GLN A 1 89 ? -15.234 19.968 6.958 1.00 85.94 89 GLN A N 1
ATOM 736 C CA . GLN A 1 89 ? -16.263 20.582 6.117 1.00 85.94 89 GLN A CA 1
ATOM 737 C C . GLN A 1 89 ? -17.552 19.757 6.112 1.00 85.94 89 GLN A C 1
ATOM 739 O O . GLN A 1 89 ? -18.631 20.321 6.294 1.00 85.94 89 GLN A O 1
ATOM 744 N N . SER A 1 90 ? -17.450 18.428 5.987 1.00 82.00 90 SER A N 1
ATOM 745 C CA . SER A 1 90 ? -18.623 17.544 5.994 1.00 82.00 90 SER A CA 1
ATOM 746 C C . SER A 1 90 ? -19.393 17.588 7.317 1.00 82.00 90 SER A C 1
ATOM 748 O O . SER A 1 90 ? -20.619 17.522 7.315 1.00 82.00 90 SER A O 1
ATOM 750 N N . LYS A 1 91 ? -18.702 17.771 8.454 1.00 79.38 91 LYS A N 1
ATOM 751 C CA . LYS A 1 91 ? -19.368 17.959 9.750 1.00 79.38 91 LYS A CA 1
ATOM 752 C C . LYS A 1 91 ? -20.098 19.294 9.833 1.00 79.38 91 LYS A C 1
ATOM 754 O O . LYS A 1 91 ? -21.228 19.330 10.320 1.00 79.38 91 LYS A O 1
ATOM 759 N N . ASN A 1 92 ? -19.479 20.362 9.336 1.00 73.50 92 ASN A N 1
ATOM 760 C CA . ASN A 1 92 ? -20.026 21.716 9.410 1.00 73.50 92 ASN A CA 1
ATOM 761 C C . ASN A 1 92 ? -21.196 21.939 8.430 1.00 73.50 92 ASN A C 1
ATOM 763 O O . ASN A 1 92 ? -22.131 22.667 8.753 1.00 73.50 92 ASN A O 1
ATOM 767 N N . GLN A 1 93 ? -21.209 21.262 7.275 1.00 60.03 93 GLN A N 1
ATOM 768 C CA . GLN A 1 93 ? -22.308 21.328 6.295 1.00 60.03 93 GLN A CA 1
ATOM 769 C C . GLN A 1 93 ? -23.616 20.677 6.770 1.00 60.03 93 GLN A C 1
ATOM 771 O O . GLN A 1 93 ? -24.670 20.951 6.204 1.00 60.03 93 GLN A O 1
ATOM 776 N N . THR A 1 94 ? -23.603 19.919 7.871 1.00 52.25 94 THR A N 1
ATOM 777 C CA . THR A 1 94 ? -24.836 19.457 8.537 1.00 52.25 94 THR A CA 1
ATOM 778 C C . THR A 1 94 ? -25.676 20.613 9.129 1.00 52.25 94 THR A C 1
ATOM 780 O O . THR A 1 94 ? -26.736 20.359 9.696 1.00 52.25 94 THR A O 1
ATOM 783 N N . GLN A 1 95 ? -25.234 21.879 9.012 1.00 48.03 95 GLN A N 1
ATOM 784 C CA . GLN A 1 95 ? -25.945 23.077 9.489 1.00 48.03 95 GLN A CA 1
ATOM 785 C C . GLN A 1 95 ? -26.298 24.129 8.415 1.00 48.03 95 GLN A C 1
ATOM 787 O O . GLN A 1 95 ? -26.929 25.126 8.762 1.00 48.03 95 GLN A O 1
ATOM 792 N N . SER A 1 96 ? -25.992 23.936 7.125 1.00 46.06 96 SER A N 1
ATOM 793 C CA . SER A 1 96 ? -26.381 24.911 6.086 1.00 46.06 96 SER A CA 1
ATOM 794 C C . SER A 1 96 ? -26.650 24.263 4.723 1.00 46.06 96 SER A C 1
ATOM 796 O O . SER A 1 96 ? -25.726 23.821 4.043 1.00 46.06 96 SER A O 1
ATOM 798 N N . ASN A 1 97 ? -27.928 24.258 4.322 1.00 42.72 97 ASN A N 1
ATOM 799 C CA . ASN A 1 97 ? -28.432 23.875 2.997 1.00 42.72 97 ASN A CA 1
ATOM 800 C C . ASN A 1 97 ? -28.109 24.944 1.935 1.00 42.72 97 ASN A C 1
ATOM 802 O O . ASN A 1 97 ? -29.025 25.511 1.350 1.00 42.72 97 ASN A O 1
ATOM 806 N N . ASP A 1 98 ? -26.834 25.218 1.673 1.00 42.72 98 ASP A N 1
ATOM 807 C CA . ASP A 1 98 ? -26.444 25.973 0.477 1.00 42.72 98 ASP A 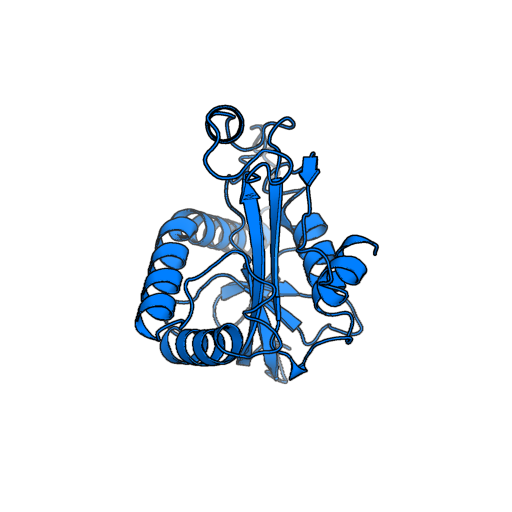CA 1
ATOM 808 C C . ASP A 1 98 ? -25.487 25.132 -0.364 1.00 42.72 98 ASP A C 1
ATOM 810 O O . ASP A 1 98 ? -24.265 25.123 -0.196 1.00 42.72 98 ASP A O 1
ATOM 814 N N . SER A 1 99 ? -26.098 24.380 -1.278 1.00 48.84 99 SER A N 1
ATOM 815 C CA . SER A 1 99 ? -25.453 23.726 -2.407 1.00 48.84 99 SER A CA 1
ATOM 816 C C . SER A 1 99 ? -24.931 24.793 -3.367 1.00 48.84 99 SER A C 1
ATOM 818 O O . SER A 1 99 ? -25.617 25.186 -4.310 1.00 48.84 99 SER A O 1
ATOM 820 N N . SER A 1 100 ? -23.718 25.277 -3.120 1.00 44.84 100 SER A N 1
ATOM 821 C CA . SER A 1 100 ? -22.910 25.867 -4.182 1.00 44.84 100 SER A CA 1
ATOM 822 C C . SER A 1 100 ? -21.990 24.778 -4.719 1.00 44.84 100 SER A C 1
ATOM 824 O O . SER A 1 100 ? -21.058 24.335 -4.045 1.00 44.84 100 SER A O 1
ATOM 826 N N . ASP A 1 101 ? -22.327 24.306 -5.920 1.00 47.19 101 ASP A N 1
ATOM 827 C CA . ASP A 1 101 ? -21.475 23.475 -6.761 1.00 47.19 101 ASP A CA 1
ATOM 828 C C . ASP A 1 101 ? -20.068 24.080 -6.803 1.00 47.19 101 ASP A C 1
ATOM 830 O O . ASP A 1 101 ? -19.843 25.178 -7.317 1.00 47.19 101 ASP A O 1
ATOM 834 N N . GLN A 1 102 ? -19.103 23.357 -6.236 1.00 50.62 102 GLN A N 1
ATOM 835 C CA . GLN A 1 102 ? -17.686 23.588 -6.494 1.00 50.62 102 GLN A CA 1
ATOM 836 C C . GLN A 1 102 ? -17.413 23.081 -7.915 1.00 50.62 102 GLN A C 1
ATOM 838 O O . GLN A 1 102 ? -16.965 21.953 -8.110 1.00 50.62 102 GLN A O 1
ATOM 843 N N . ASP A 1 103 ? -17.757 23.915 -8.896 1.00 45.75 103 ASP A N 1
ATOM 844 C CA . ASP A 1 103 ? -17.739 23.648 -10.338 1.00 45.75 103 ASP A CA 1
ATOM 845 C C . ASP A 1 103 ? -16.303 23.691 -10.906 1.00 45.75 103 ASP A C 1
ATOM 847 O O . ASP A 1 103 ? -15.942 24.478 -11.783 1.00 45.75 103 ASP A O 1
ATOM 851 N N . GLY A 1 104 ? -15.429 22.868 -10.324 1.00 52.12 104 GLY A N 1
ATOM 852 C CA . GLY A 1 104 ? -14.074 22.610 -10.795 1.00 52.12 104 GLY A CA 1
ATOM 853 C C . GLY A 1 104 ? -13.882 21.116 -11.065 1.00 52.12 104 GLY A C 1
ATOM 854 O O . GLY A 1 104 ? -14.465 20.287 -10.363 1.00 52.12 104 GLY A O 1
ATOM 855 N N . PRO A 1 105 ? -13.059 20.729 -12.059 1.00 57.88 105 PRO A N 1
ATOM 856 C CA . PRO A 1 105 ? -12.774 19.321 -12.304 1.00 57.88 105 PRO A CA 1
ATOM 857 C C . PRO A 1 105 ? -12.209 18.661 -11.030 1.00 57.88 105 PRO A C 1
ATOM 859 O O . PRO A 1 105 ? -11.435 19.301 -10.306 1.00 57.88 105 PRO A O 1
ATOM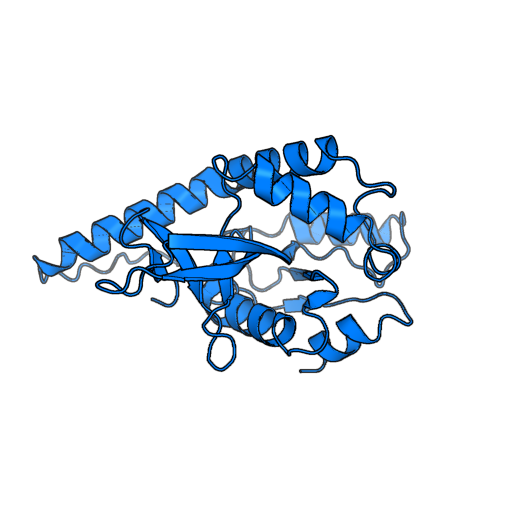 862 N N . PRO A 1 106 ? -12.555 17.389 -10.743 1.00 66.94 106 PRO A N 1
ATOM 863 C CA . PRO A 1 106 ? -12.068 16.695 -9.559 1.00 66.94 106 PRO A CA 1
ATOM 864 C C . PRO A 1 106 ? -10.542 16.764 -9.465 1.00 66.94 106 PRO A C 1
ATOM 866 O O . PRO A 1 106 ? -9.825 16.345 -10.375 1.00 66.94 106 PRO A O 1
ATOM 869 N N . LYS A 1 107 ? -10.021 17.287 -8.350 1.00 85.75 107 LYS A N 1
ATOM 870 C CA . LYS A 1 107 ? -8.574 17.302 -8.109 1.00 85.75 107 LYS A CA 1
ATOM 871 C C . LYS A 1 107 ? -8.118 15.910 -7.676 1.00 85.75 107 LYS A C 1
ATOM 873 O O . LYS A 1 107 ? -8.249 15.565 -6.495 1.00 85.75 107 LYS A O 1
ATOM 878 N N . PHE A 1 108 ? -7.591 15.152 -8.632 1.00 93.69 108 PHE A N 1
ATOM 879 C CA . PHE A 1 108 ? -7.027 13.821 -8.430 1.00 93.69 108 PHE A CA 1
ATOM 880 C C . PHE A 1 108 ? -5.666 13.865 -7.721 1.00 93.69 108 PHE A C 1
ATOM 882 O O . PHE A 1 108 ? -4.920 14.841 -7.823 1.00 93.69 108 PHE A O 1
ATOM 889 N N . PHE A 1 109 ? -5.360 12.804 -6.982 1.00 93.12 109 PHE A N 1
ATOM 890 C CA . PHE A 1 109 ? -4.064 12.559 -6.366 1.00 93.12 109 PHE A CA 1
ATOM 891 C C . PHE A 1 109 ? -3.201 11.688 -7.271 1.00 93.12 109 PHE A C 1
ATOM 893 O O . PHE A 1 109 ? -3.705 10.790 -7.941 1.00 93.12 109 PHE A O 1
ATOM 900 N N . ASP A 1 110 ? -1.895 11.932 -7.232 1.00 93.38 110 ASP A N 1
ATOM 901 C CA . ASP A 1 110 ? -0.912 11.172 -8.008 1.00 93.38 110 ASP A CA 1
ATOM 902 C C . ASP A 1 110 ? -0.286 10.001 -7.242 1.00 93.38 110 ASP A C 1
ATOM 904 O O . ASP A 1 110 ? 0.598 9.309 -7.739 1.00 93.38 110 ASP A O 1
ATOM 908 N N . VAL A 1 111 ? -0.719 9.791 -5.999 1.00 91.00 111 VAL A N 1
ATOM 909 C CA . VAL A 1 111 ? -0.175 8.768 -5.109 1.00 91.00 111 VAL A CA 1
ATOM 910 C C . VAL A 1 111 ? -1.299 8.045 -4.373 1.00 91.00 111 VAL A C 1
ATOM 912 O O . VAL A 1 111 ? -2.368 8.600 -4.091 1.00 91.00 111 VAL A O 1
ATOM 915 N N . CYS A 1 112 ? -1.049 6.780 -4.051 1.00 94.12 112 CYS A N 1
ATOM 916 C CA . CYS A 1 112 ? -1.951 5.957 -3.265 1.00 94.12 112 CYS A CA 1
ATOM 917 C C . CYS A 1 112 ? -1.572 6.007 -1.782 1.00 94.12 112 CYS A C 1
ATOM 919 O O . CYS A 1 112 ? -0.715 5.253 -1.331 1.00 94.12 112 CYS A O 1
ATOM 921 N N . ALA A 1 113 ? -2.233 6.882 -1.022 1.00 92.81 113 ALA A N 1
ATOM 922 C CA . ALA A 1 113 ? -1.893 7.117 0.382 1.00 92.81 113 ALA A CA 1
ATOM 923 C C . ALA A 1 113 ? -2.292 5.966 1.327 1.00 92.81 113 ALA A C 1
ATOM 925 O O . ALA A 1 113 ? -1.661 5.764 2.360 1.00 92.81 113 ALA A O 1
ATOM 926 N N . PHE A 1 114 ? -3.343 5.208 0.998 1.00 96.88 114 PHE A N 1
ATOM 927 C CA . PHE A 1 114 ? -3.779 4.061 1.798 1.00 96.88 114 PHE A CA 1
ATOM 928 C C . PHE A 1 114 ? -2.955 2.829 1.437 1.00 96.88 114 PHE A C 1
ATOM 930 O O . PHE A 1 114 ? -3.184 2.224 0.389 1.00 96.88 114 PHE A O 1
ATOM 937 N N . ARG A 1 115 ? -2.007 2.465 2.306 1.00 96.31 115 ARG A N 1
ATOM 938 C CA . ARG A 1 115 ? -1.057 1.381 2.030 1.00 96.31 115 ARG A CA 1
ATOM 939 C C . ARG A 1 115 ? -0.819 0.391 3.154 1.00 96.31 115 ARG A C 1
ATOM 941 O O . ARG A 1 115 ? -0.405 -0.733 2.870 1.00 96.31 115 ARG A O 1
ATOM 948 N N . CYS 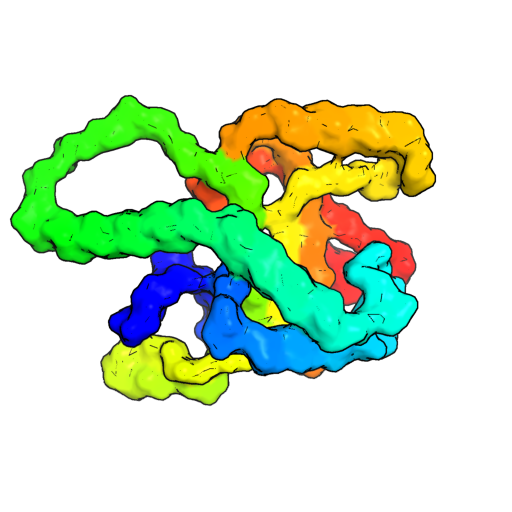A 1 116 ? -1.043 0.774 4.405 1.00 98.31 116 CYS A N 1
ATOM 949 C CA . CYS A 1 116 ? -0.826 -0.099 5.553 1.00 98.31 116 CYS A CA 1
ATOM 950 C C . CYS A 1 116 ? -2.067 -0.959 5.755 1.00 98.31 116 CYS A C 1
ATOM 952 O O . CYS A 1 116 ? -3.123 -0.426 6.085 1.00 98.31 116 CYS A O 1
ATOM 954 N N . ILE A 1 117 ? -1.956 -2.271 5.566 1.00 98.69 117 ILE A N 1
ATOM 955 C CA . ILE A 1 117 ? -3.029 -3.208 5.900 1.00 98.69 117 ILE A CA 1
ATOM 956 C C . ILE A 1 117 ? -2.882 -3.544 7.376 1.00 98.69 117 ILE A C 1
ATOM 958 O O . ILE A 1 117 ? -1.816 -3.989 7.807 1.00 98.69 117 ILE A O 1
ATOM 962 N N . ARG A 1 118 ? -3.948 -3.326 8.142 1.00 98.56 118 ARG A N 1
ATOM 963 C CA . ARG A 1 118 ? -3.937 -3.494 9.592 1.00 98.56 118 ARG A CA 1
ATOM 964 C C . ARG A 1 118 ? -5.109 -4.338 10.066 1.00 98.56 118 ARG A C 1
ATOM 966 O O . ARG A 1 118 ? -6.228 -4.173 9.578 1.00 98.56 118 ARG A O 1
ATOM 973 N N . GLU A 1 119 ? -4.856 -5.220 11.024 1.00 98.44 119 GLU A N 1
ATOM 974 C CA . GLU A 1 119 ? -5.904 -5.929 11.758 1.00 98.44 119 GLU A CA 1
ATOM 975 C C . GLU A 1 119 ? -6.290 -5.124 12.994 1.00 98.44 119 GLU A C 1
ATOM 977 O O . GLU A 1 119 ? -5.436 -4.809 13.816 1.00 98.44 119 GLU A O 1
ATOM 982 N N . VAL A 1 120 ? -7.577 -4.812 13.148 1.00 97.94 120 VAL A N 1
ATOM 983 C CA . VAL A 1 120 ? -8.096 -4.179 14.362 1.00 97.94 120 VAL A CA 1
ATOM 984 C C . VAL A 1 120 ? -8.275 -5.240 15.442 1.00 97.94 120 VAL A C 1
ATOM 986 O O . VAL A 1 120 ? -9.117 -6.130 15.310 1.00 97.94 120 VAL A O 1
ATOM 989 N N . THR A 1 121 ? -7.514 -5.113 16.524 1.00 96.88 121 THR A N 1
ATOM 990 C CA . THR A 1 121 ? -7.487 -6.065 17.644 1.00 96.88 121 THR A CA 1
ATOM 991 C C . THR A 1 121 ? -8.367 -5.628 18.812 1.00 96.88 121 THR A C 1
ATOM 993 O O . THR A 1 121 ? -8.777 -6.458 19.621 1.00 96.88 121 THR A O 1
ATOM 996 N N . GLU A 1 122 ? -8.710 -4.340 18.889 1.00 96.94 122 GLU A N 1
ATOM 997 C CA . GLU A 1 122 ? -9.560 -3.794 19.945 1.00 96.94 122 GLU A CA 1
ATOM 998 C C . GLU A 1 122 ? -10.511 -2.725 19.395 1.00 96.94 122 GLU A C 1
ATOM 1000 O O . GLU A 1 122 ? -10.107 -1.845 18.630 1.00 96.94 122 GLU A O 1
ATOM 1005 N N . TYR A 1 123 ? -11.775 -2.787 19.821 1.00 95.06 123 TYR A N 1
ATOM 1006 C CA . TYR A 1 123 ? -12.824 -1.842 19.446 1.00 95.06 123 TYR A CA 1
ATOM 1007 C C . TYR A 1 123 ? -13.396 -1.130 20.666 1.00 95.06 123 TYR A C 1
ATOM 1009 O O . TYR A 1 123 ? -13.638 -1.742 21.706 1.00 95.06 123 TYR A O 1
ATOM 1017 N N . ASP A 1 124 ? -13.710 0.151 20.503 1.00 92.88 124 ASP A N 1
ATOM 1018 C CA . ASP A 1 124 ? -14.514 0.890 21.462 1.00 92.88 124 ASP A CA 1
ATOM 1019 C C . ASP A 1 124 ? -15.964 0.402 21.375 1.00 92.88 124 ASP A C 1
ATOM 1021 O O . ASP A 1 124 ? -16.633 0.559 20.353 1.00 92.88 124 ASP A O 1
ATOM 1025 N N . LEU A 1 125 ? -16.464 -0.189 22.460 1.00 90.00 125 LEU A N 1
ATOM 1026 C CA . LEU A 1 125 ? -17.793 -0.810 22.489 1.00 90.00 125 LEU A CA 1
ATOM 1027 C C . LEU A 1 125 ? -18.949 0.190 22.325 1.00 90.00 125 LEU A C 1
ATOM 1029 O O . LEU A 1 125 ? -20.066 -0.224 22.026 1.00 90.00 125 LEU A O 1
ATOM 1033 N N . LYS A 1 126 ? -18.716 1.491 22.543 1.00 88.62 126 LYS A N 1
ATOM 1034 C CA . LYS A 1 126 ? -19.760 2.522 22.449 1.00 88.62 126 LYS A CA 1
ATOM 1035 C C . LYS A 1 126 ? -19.861 3.102 21.045 1.00 88.62 126 LYS A C 1
ATOM 1037 O O . LYS A 1 126 ? -20.956 3.369 20.564 1.00 88.62 126 LYS A O 1
ATOM 1042 N N . THR A 1 127 ? -18.721 3.332 20.410 1.00 86.31 127 THR A N 1
ATOM 1043 C CA . THR A 1 127 ? -18.603 4.039 19.129 1.00 86.31 127 THR A CA 1
ATOM 1044 C C . THR A 1 127 ? -18.320 3.101 17.959 1.00 86.31 127 THR A C 1
ATOM 1046 O O . THR A 1 127 ? -18.478 3.506 16.809 1.00 86.31 127 THR A O 1
ATOM 1049 N N . GLY A 1 128 ? -17.889 1.864 18.226 1.00 86.06 128 GLY A N 1
ATOM 1050 C CA . GLY A 1 128 ? -17.406 0.926 17.212 1.00 86.06 128 GLY A CA 1
ATOM 1051 C C . GLY A 1 128 ? -16.072 1.342 16.581 1.00 86.06 128 GLY A C 1
ATOM 1052 O O . GLY A 1 128 ? -15.688 0.799 15.544 1.00 86.06 128 GLY A O 1
ATOM 1053 N N . ALA A 1 129 ? -15.374 2.323 17.161 1.00 89.12 129 ALA A N 1
ATOM 1054 C CA . ALA A 1 129 ? -14.089 2.799 16.667 1.00 89.12 129 ALA A CA 1
ATOM 1055 C C . ALA A 1 129 ? -12.983 1.772 16.922 1.00 89.12 129 ALA A C 1
ATOM 1057 O O . ALA A 1 129 ? -12.974 1.119 17.961 1.00 89.12 129 ALA A O 1
ATOM 1058 N N . ALA A 1 130 ? -12.021 1.667 16.005 1.00 92.56 130 ALA A N 1
ATOM 1059 C CA . ALA A 1 130 ? -10.787 0.938 16.278 1.00 92.56 130 ALA A CA 1
ATOM 1060 C C . ALA A 1 130 ? -10.005 1.670 17.384 1.00 92.56 130 ALA A C 1
ATOM 1062 O O . ALA A 1 130 ? -9.733 2.868 17.251 1.00 92.56 130 ALA A O 1
ATOM 1063 N N . LEU A 1 131 ? -9.685 0.959 18.466 1.00 93.88 131 LEU A N 1
ATOM 1064 C CA . LEU A 1 131 ? -8.842 1.441 19.566 1.00 93.88 131 LEU A CA 1
ATOM 1065 C C . LEU A 1 131 ? -7.393 1.001 19.392 1.00 93.88 131 LEU A C 1
ATOM 1067 O O . LEU A 1 131 ? -6.483 1.774 19.680 1.00 93.88 131 LEU A O 1
ATOM 1071 N N . LYS A 1 132 ? -7.196 -0.237 18.930 1.00 95.25 132 LYS A N 1
ATOM 1072 C CA . LYS A 1 132 ? -5.884 -0.798 18.618 1.00 95.25 132 LYS A CA 1
ATOM 1073 C C . LYS A 1 132 ? -5.953 -1.598 17.339 1.00 95.25 132 LYS A C 1
ATOM 1075 O O . LYS A 1 132 ? -6.934 -2.298 17.075 1.00 95.25 132 LYS A O 1
ATOM 1080 N N . ASP A 1 133 ? -4.882 -1.508 16.578 1.00 97.12 133 ASP A N 1
ATOM 1081 C CA . ASP A 1 133 ? -4.664 -2.280 15.376 1.00 97.12 133 ASP A CA 1
ATOM 1082 C C . ASP A 1 133 ? -3.174 -2.629 15.252 1.00 97.12 133 ASP A C 1
ATOM 1084 O O . ASP A 1 133 ? -2.338 -2.050 15.944 1.00 97.12 133 ASP A O 1
ATOM 1088 N N . VAL A 1 134 ? -2.865 -3.637 14.440 1.00 98.00 134 VAL A N 1
ATOM 1089 C CA . VAL A 1 134 ? -1.502 -4.141 14.215 1.00 98.00 134 VAL A CA 1
ATOM 1090 C C . VAL A 1 134 ? -1.240 -4.173 12.718 1.00 98.00 134 VAL A C 1
ATOM 1092 O O . VAL A 1 134 ? -2.121 -4.557 11.942 1.00 98.00 134 VAL A O 1
ATOM 1095 N N . PHE A 1 135 ? -0.047 -3.769 12.295 1.00 98.62 135 PHE A N 1
ATOM 1096 C CA . PHE A 1 135 ? 0.387 -3.847 10.909 1.00 98.62 135 PHE A CA 1
ATOM 1097 C C . PHE A 1 135 ? 0.563 -5.307 10.479 1.00 98.62 135 PHE A C 1
ATOM 1099 O O . PHE A 1 135 ? 1.317 -6.064 11.080 1.00 98.62 135 PHE A O 1
ATOM 1106 N N . ILE A 1 136 ? -0.115 -5.712 9.403 1.00 98.62 136 ILE A N 1
ATOM 1107 C CA . ILE A 1 136 ? -0.072 -7.102 8.912 1.00 98.62 136 ILE A CA 1
ATOM 1108 C C . ILE A 1 136 ? 0.448 -7.224 7.480 1.00 98.62 136 ILE A C 1
ATOM 1110 O O . ILE A 1 136 ? 0.618 -8.334 6.976 1.00 98.62 136 ILE A O 1
ATOM 1114 N N . GLY A 1 137 ? 0.690 -6.107 6.799 1.00 98.25 137 GLY A N 1
ATOM 1115 C CA . GLY A 1 137 ? 1.205 -6.089 5.437 1.00 98.25 137 GLY A CA 1
ATOM 1116 C C . GLY A 1 137 ? 0.949 -4.772 4.728 1.00 98.25 137 GLY A C 1
ATOM 1117 O O . GLY A 1 137 ? 0.441 -3.811 5.305 1.00 98.25 137 GLY A O 1
ATOM 1118 N N . SER A 1 138 ? 1.287 -4.728 3.444 1.00 97.69 138 SER A N 1
ATOM 1119 C CA . SER A 1 138 ? 1.146 -3.516 2.649 1.00 97.69 138 SER A CA 1
ATOM 1120 C C . SER A 1 138 ? 0.582 -3.792 1.265 1.00 97.69 138 SER A C 1
ATOM 1122 O O . SER A 1 138 ? 0.791 -4.854 0.682 1.00 97.69 138 SER A O 1
ATOM 1124 N N . ILE A 1 139 ? -0.120 -2.798 0.738 1.00 97.38 139 ILE A N 1
ATOM 1125 C CA . ILE A 1 139 ? -0.593 -2.722 -0.639 1.00 97.38 139 ILE A CA 1
ATOM 1126 C C . ILE A 1 139 ? -0.227 -1.350 -1.200 1.00 97.38 139 ILE A C 1
ATOM 1128 O O . ILE A 1 139 ? -0.303 -0.350 -0.495 1.00 97.38 139 ILE A O 1
ATOM 1132 N N . SER A 1 140 ? 0.170 -1.279 -2.463 1.00 94.31 140 SER A N 1
ATOM 1133 C CA . SER A 1 140 ? 0.496 -0.021 -3.121 1.00 94.31 140 SER A CA 1
ATOM 1134 C C . SER A 1 140 ? -0.016 0.002 -4.552 1.00 94.31 140 SER A C 1
ATOM 1136 O O . SER A 1 140 ? 0.078 -0.984 -5.283 1.00 94.31 140 SER A O 1
ATOM 1138 N N . ILE A 1 141 ? -0.532 1.161 -4.955 1.00 96.88 141 ILE A N 1
ATOM 1139 C CA . ILE A 1 141 ? -0.775 1.502 -6.353 1.00 96.88 141 ILE A CA 1
ATOM 1140 C C . ILE A 1 141 ? 0.167 2.654 -6.696 1.00 96.88 141 ILE A C 1
ATOM 1142 O O . ILE A 1 141 ? 0.031 3.753 -6.161 1.00 96.88 141 ILE A O 1
ATOM 1146 N N . THR A 1 142 ? 1.152 2.385 -7.545 1.00 95.56 142 THR A N 1
ATOM 1147 C CA . THR A 1 142 ? 2.192 3.344 -7.956 1.00 95.56 142 THR A CA 1
ATOM 1148 C C . THR A 1 142 ? 2.263 3.399 -9.472 1.00 95.56 142 THR A C 1
ATOM 1150 O O . THR A 1 142 ? 1.685 2.550 -10.142 1.00 95.56 142 THR A O 1
ATOM 1153 N N . ARG A 1 143 ? 2.946 4.382 -10.061 1.00 97.00 143 ARG A N 1
ATOM 1154 C CA . ARG A 1 143 ? 3.168 4.366 -11.513 1.00 97.00 143 ARG A CA 1
ATOM 1155 C C . ARG A 1 143 ? 3.912 3.086 -11.906 1.00 97.00 143 ARG A C 1
ATOM 1157 O O . ARG A 1 143 ? 4.810 2.635 -11.194 1.00 97.00 143 ARG A O 1
ATOM 1164 N N . TYR A 1 144 ? 3.464 2.451 -12.985 1.00 97.38 144 TYR A N 1
ATOM 1165 C CA . TYR A 1 144 ? 3.900 1.109 -13.347 1.00 97.38 144 TYR A CA 1
ATOM 1166 C C . TYR A 1 144 ? 5.362 1.082 -13.793 1.00 97.38 144 TYR A C 1
ATOM 1168 O O . TYR A 1 144 ? 5.818 1.951 -14.532 1.00 97.38 144 TYR A O 1
ATOM 1176 N N . ALA A 1 145 ? 6.079 0.039 -13.378 1.00 95.38 145 ALA A N 1
ATOM 1177 C CA . ALA A 1 145 ? 7.504 -0.105 -13.645 1.00 95.38 145 ALA A CA 1
ATOM 1178 C C . ALA A 1 145 ? 7.830 -0.783 -14.990 1.00 95.38 145 ALA A C 1
ATOM 1180 O O . ALA A 1 145 ? 9.013 -0.922 -15.295 1.00 95.38 145 ALA A O 1
ATOM 1181 N N . PHE A 1 146 ? 6.828 -1.193 -15.782 1.00 96.31 146 PHE A N 1
ATOM 1182 C CA . PHE A 1 146 ? 6.996 -1.840 -17.096 1.00 96.31 146 PHE A CA 1
ATOM 1183 C C . PHE A 1 146 ? 7.831 -3.127 -17.055 1.00 96.31 146 PHE A C 1
ATOM 1185 O O . PHE A 1 146 ? 8.819 -3.270 -17.768 1.00 96.31 146 PHE A O 1
ATOM 1192 N N . TYR A 1 147 ? 7.413 -4.075 -16.209 1.00 93.25 147 TYR A N 1
ATOM 1193 C CA . TYR A 1 147 ? 8.101 -5.354 -15.975 1.00 93.25 147 TYR A CA 1
ATOM 1194 C C . TYR A 1 147 ? 8.206 -6.274 -17.196 1.00 93.25 147 TYR A C 1
ATOM 1196 O O . TYR A 1 147 ? 9.007 -7.201 -17.195 1.00 93.25 147 TYR A O 1
ATOM 1204 N N . GLU A 1 148 ? 7.402 -6.033 -18.228 1.00 93.81 148 GLU A N 1
ATOM 1205 C CA . GLU A 1 148 ? 7.496 -6.712 -19.520 1.00 93.81 148 GLU A CA 1
ATOM 1206 C C . GLU A 1 148 ? 8.733 -6.304 -20.336 1.00 93.81 148 GLU A C 1
ATOM 1208 O O . GLU A 1 148 ? 9.069 -6.979 -21.307 1.00 93.81 148 GLU A O 1
ATOM 1213 N N . LEU A 1 149 ? 9.401 -5.210 -19.960 1.00 95.94 149 LEU A N 1
ATOM 1214 C CA . LEU A 1 149 ? 10.638 -4.742 -20.573 1.00 95.94 149 LEU A CA 1
ATOM 1215 C C . LEU A 1 149 ? 11.842 -5.185 -19.735 1.00 95.94 149 LEU A C 1
ATOM 1217 O O . LEU A 1 149 ? 11.775 -5.269 -18.506 1.00 95.94 149 LEU A O 1
ATOM 1221 N N . GLU A 1 150 ? 12.959 -5.450 -20.410 1.00 94.25 150 GLU A N 1
ATOM 1222 C CA . GLU A 1 150 ? 14.184 -5.928 -19.769 1.00 94.25 150 GLU A CA 1
ATOM 1223 C C . GLU A 1 150 ? 14.669 -4.952 -18.685 1.00 94.25 150 GLU A C 1
ATOM 1225 O O . GLU A 1 150 ? 14.643 -3.726 -18.854 1.00 94.25 150 GLU A O 1
ATOM 1230 N N . TYR A 1 151 ? 15.086 -5.504 -17.544 1.00 90.94 151 TYR A N 1
ATOM 1231 C CA . TYR A 1 151 ? 15.591 -4.727 -16.416 1.00 90.94 151 TYR A CA 1
ATOM 1232 C C . TYR A 1 151 ? 16.851 -3.946 -16.814 1.00 90.94 151 TYR A C 1
ATOM 1234 O O . TYR A 1 151 ? 17.787 -4.520 -17.360 1.00 90.94 151 TYR A O 1
ATOM 1242 N N . GLY A 1 152 ? 16.870 -2.639 -16.536 1.00 92.06 152 GLY A N 1
ATOM 1243 C CA . GLY A 1 152 ? 17.983 -1.751 -16.896 1.00 92.06 152 GLY A CA 1
ATOM 1244 C C . GLY A 1 152 ? 18.090 -1.415 -18.389 1.00 92.06 152 GLY A C 1
ATOM 1245 O O . GLY A 1 152 ? 19.084 -0.830 -18.806 1.00 92.06 152 GLY A O 1
ATOM 1246 N N . SER A 1 153 ? 17.102 -1.786 -19.211 1.00 97.12 153 SER A N 1
ATOM 1247 C CA . SER A 1 153 ? 17.081 -1.400 -20.626 1.00 97.12 153 SER A CA 1
ATOM 1248 C C . SER A 1 153 ? 16.613 0.045 -20.817 1.00 97.12 153 SER A C 1
ATOM 1250 O O . SER A 1 153 ? 15.695 0.504 -20.131 1.00 97.12 153 SER A O 1
ATOM 1252 N N . SER A 1 154 ? 17.158 0.732 -21.827 1.00 97.62 154 SER A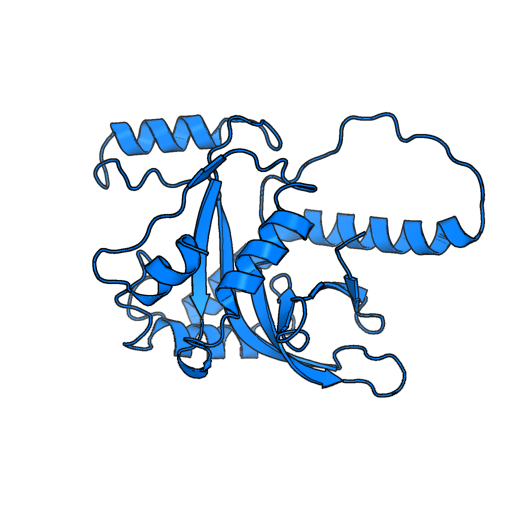 N 1
ATOM 1253 C CA . SER A 1 154 ? 16.713 2.082 -22.206 1.00 97.62 154 SER A CA 1
ATOM 1254 C C . SER A 1 154 ? 15.223 2.119 -22.553 1.00 97.62 154 SER A C 1
ATOM 1256 O O . SER A 1 154 ? 14.522 3.056 -22.194 1.00 97.62 154 SER A O 1
ATOM 1258 N N . ALA A 1 155 ? 14.701 1.055 -23.173 1.00 97.81 155 ALA A N 1
ATOM 1259 C CA . ALA A 1 155 ? 13.280 0.933 -23.476 1.00 97.81 155 ALA A CA 1
ATOM 1260 C C . ALA A 1 155 ? 12.407 0.974 -22.207 1.00 97.81 155 ALA A C 1
ATOM 1262 O O . ALA A 1 155 ? 11.343 1.600 -22.213 1.00 97.81 155 ALA A O 1
ATOM 1263 N N . ARG A 1 156 ? 12.844 0.320 -21.117 1.00 97.38 156 ARG A N 1
ATOM 1264 C CA . ARG A 1 156 ? 12.139 0.349 -19.827 1.00 97.38 156 ARG A CA 1
ATOM 1265 C C . ARG A 1 156 ? 12.218 1.729 -19.185 1.00 97.38 156 ARG A C 1
ATOM 1267 O O . ARG A 1 156 ? 11.187 2.234 -18.747 1.00 97.38 156 ARG A O 1
ATOM 1274 N N . GLU A 1 157 ? 13.395 2.344 -19.181 1.00 97.56 157 GLU A N 1
ATOM 1275 C CA . GLU A 1 157 ? 13.602 3.696 -18.647 1.00 97.56 157 GLU A CA 1
ATOM 1276 C C . GLU A 1 157 ? 12.754 4.739 -19.392 1.00 97.56 157 GLU A C 1
ATOM 1278 O O . GLU A 1 157 ? 12.038 5.517 -18.765 1.00 97.56 157 GLU A O 1
ATOM 1283 N N . GLU A 1 158 ? 12.735 4.705 -20.727 1.00 98.06 158 GLU A N 1
ATOM 1284 C CA . GLU A 1 158 ? 11.913 5.592 -21.558 1.00 98.06 158 GLU A CA 1
ATOM 1285 C C . GLU A 1 158 ? 10.408 5.379 -21.336 1.00 98.06 158 GLU A C 1
ATOM 1287 O O . GLU A 1 158 ? 9.625 6.331 -21.359 1.00 98.06 158 GLU A O 1
ATOM 1292 N N . ALA A 1 159 ? 9.961 4.135 -21.133 1.00 97.94 159 ALA A N 1
ATOM 1293 C CA . ALA A 1 159 ? 8.564 3.846 -20.814 1.00 97.94 159 ALA A CA 1
ATOM 1294 C C . ALA A 1 159 ? 8.173 4.389 -19.430 1.00 97.94 159 ALA A C 1
ATOM 1296 O O . ALA A 1 159 ? 7.117 5.010 -19.292 1.00 97.94 159 ALA A O 1
ATOM 1297 N N . GLN A 1 160 ? 9.034 4.207 -18.425 1.00 98.12 160 GLN A N 1
ATOM 1298 C CA . GLN A 1 160 ? 8.838 4.747 -17.080 1.00 98.12 160 GLN A CA 1
ATOM 1299 C C . GLN A 1 160 ? 8.829 6.276 -17.084 1.00 98.12 160 GLN A C 1
ATOM 1301 O O . GLN A 1 160 ? 7.910 6.867 -16.525 1.00 98.12 160 GLN A O 1
ATOM 1306 N N . ALA A 1 161 ? 9.794 6.916 -17.751 1.00 98.12 161 ALA A N 1
ATOM 1307 C CA . ALA A 1 161 ? 9.880 8.370 -17.862 1.00 98.12 161 ALA A CA 1
ATOM 1308 C C . ALA A 1 161 ? 8.618 8.952 -18.509 1.00 98.12 161 ALA A C 1
ATOM 1310 O O . AL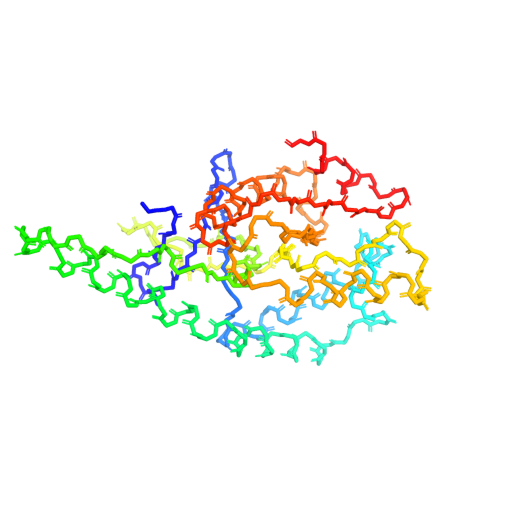A A 1 161 ? 7.946 9.782 -17.899 1.00 98.12 161 ALA A O 1
ATOM 1311 N N . ARG A 1 162 ? 8.216 8.423 -19.676 1.00 98.12 162 ARG A N 1
ATOM 1312 C CA . ARG A 1 162 ? 6.975 8.843 -20.345 1.00 98.12 162 ARG A CA 1
ATOM 1313 C C . ARG A 1 162 ? 5.760 8.671 -19.450 1.00 98.12 162 ARG A C 1
ATOM 1315 O O . ARG A 1 162 ? 4.924 9.561 -19.395 1.00 98.12 162 ARG A O 1
ATOM 1322 N N . ASN A 1 163 ? 5.653 7.542 -18.749 1.00 98.38 163 ASN A N 1
ATOM 1323 C CA . ASN A 1 163 ? 4.534 7.320 -17.847 1.00 98.38 163 ASN A CA 1
ATOM 1324 C C . ASN A 1 163 ? 4.572 8.270 -16.651 1.00 98.38 163 ASN A C 1
ATOM 1326 O O . ASN A 1 163 ? 3.507 8.690 -16.243 1.00 98.38 163 ASN A O 1
ATOM 1330 N N . ASN A 1 164 ? 5.740 8.623 -16.106 1.00 97.50 164 ASN A N 1
ATOM 1331 C CA . ASN A 1 164 ? 5.906 9.533 -14.963 1.00 97.50 164 ASN A CA 1
ATOM 1332 C C . ASN A 1 164 ? 5.608 11.001 -15.300 1.00 97.50 164 ASN A C 1
ATOM 1334 O O . ASN A 1 164 ? 5.147 11.738 -14.434 1.00 97.50 164 ASN A O 1
ATOM 1338 N N . GLU A 1 165 ? 5.818 11.414 -16.548 1.00 97.56 165 GLU A N 1
ATOM 1339 C CA . GLU A 1 165 ? 5.529 12.776 -17.018 1.00 97.56 165 GLU A CA 1
ATOM 1340 C C . GLU A 1 165 ? 4.029 13.055 -17.202 1.00 97.56 165 GLU A C 1
ATOM 1342 O O . GLU A 1 165 ? 3.610 14.214 -17.248 1.00 97.56 165 GLU A O 1
ATOM 1347 N N . ILE A 1 166 ? 3.195 12.012 -17.294 1.00 97.25 166 ILE A N 1
ATOM 1348 C CA . ILE A 1 166 ? 1.750 12.174 -17.479 1.00 97.25 166 ILE A CA 1
ATOM 1349 C C . ILE A 1 166 ? 1.143 12.858 -16.236 1.00 97.25 166 ILE A C 1
ATOM 1351 O O . ILE A 1 166 ? 1.295 12.330 -15.136 1.00 97.25 166 ILE A O 1
ATOM 1355 N N . PRO A 1 167 ? 0.397 13.973 -16.357 1.00 96.50 167 PRO A N 1
ATOM 1356 C CA . PRO A 1 167 ? -0.182 14.661 -15.202 1.00 96.50 167 PRO A CA 1
ATOM 1357 C C . PRO A 1 167 ? -1.191 13.811 -14.420 1.00 96.50 167 PRO A C 1
ATOM 1359 O O . PRO A 1 167 ? -1.954 13.046 -15.013 1.00 96.50 167 PRO A O 1
ATOM 1362 N N . ALA A 1 168 ? -1.241 14.008 -13.100 1.00 95.38 168 ALA A N 1
ATOM 1363 C CA . ALA A 1 168 ? -2.152 13.310 -12.195 1.00 95.38 168 ALA A CA 1
ATOM 1364 C C . ALA A 1 168 ? -3.611 13.345 -12.679 1.00 95.38 168 ALA A C 1
ATOM 1366 O O . ALA A 1 168 ? -4.127 14.387 -13.089 1.00 95.38 168 ALA A O 1
ATOM 1367 N N . GLY A 1 169 ? -4.287 12.199 -12.603 1.00 95.38 169 GLY A N 1
ATOM 1368 C CA . GLY A 1 169 ? -5.672 12.055 -13.042 1.00 95.38 169 GLY A CA 1
ATOM 1369 C C . GLY A 1 169 ? -5.860 11.896 -14.552 1.00 95.38 169 GLY A C 1
ATOM 1370 O O . GLY A 1 169 ? -6.995 11.784 -15.007 1.00 95.38 169 GLY A O 1
ATOM 1371 N N . ASN A 1 170 ? -4.800 11.865 -15.359 1.00 97.19 170 ASN A N 1
ATOM 1372 C CA . ASN A 1 170 ? -4.928 11.491 -16.764 1.00 97.19 170 ASN A CA 1
ATOM 1373 C C . ASN A 1 170 ? -5.231 9.981 -16.893 1.00 97.19 170 ASN A C 1
ATOM 1375 O O . ASN A 1 170 ? -4.626 9.149 -16.217 1.00 97.19 170 ASN A O 1
ATOM 1379 N N . LYS A 1 171 ? -6.165 9.626 -17.783 1.00 97.25 171 LYS A N 1
ATOM 1380 C CA . LYS A 1 171 ? -6.608 8.243 -18.029 1.00 97.25 171 LYS A CA 1
ATOM 1381 C C . LYS A 1 171 ? -5.526 7.331 -18.626 1.00 97.25 171 LYS A C 1
ATOM 1383 O O . LYS A 1 171 ? -5.654 6.114 -18.545 1.00 97.25 171 LYS A O 1
ATOM 1388 N N . ASP A 1 172 ? -4.495 7.912 -19.233 1.00 97.81 172 ASP A N 1
ATOM 1389 C CA . ASP A 1 172 ? -3.431 7.176 -19.915 1.00 97.81 172 ASP A CA 1
ATOM 1390 C C . ASP A 1 172 ? -2.297 6.770 -18.955 1.00 97.81 172 ASP A C 1
ATOM 1392 O O . ASP A 1 172 ? -1.389 6.043 -19.359 1.00 97.81 172 ASP A O 1
ATOM 1396 N N . ILE A 1 173 ? -2.349 7.188 -17.677 1.00 98.38 173 ILE A N 1
ATOM 1397 C CA . ILE A 1 173 ? -1.403 6.709 -16.661 1.00 98.38 173 ILE A CA 1
ATOM 1398 C C . ILE A 1 173 ? -1.573 5.200 -16.497 1.00 98.38 173 ILE A C 1
ATOM 1400 O O . ILE A 1 173 ? -2.653 4.702 -16.165 1.00 98.38 173 ILE A O 1
ATOM 1404 N N . VAL A 1 174 ? -0.467 4.479 -16.656 1.00 98.44 174 VAL A N 1
ATOM 1405 C CA . VAL A 1 174 ? -0.387 3.058 -16.338 1.00 98.44 174 VAL A CA 1
ATOM 1406 C C . VAL A 1 174 ? 0.025 2.916 -14.879 1.00 98.44 174 VAL A C 1
ATOM 1408 O O . VAL A 1 174 ? 1.150 3.251 -14.497 1.00 98.44 174 VAL A O 1
ATOM 1411 N N . TRP A 1 175 ? -0.883 2.401 -14.060 1.00 98.25 175 TRP A N 1
ATOM 1412 C CA . TRP A 1 175 ? -0.634 2.098 -12.656 1.00 98.25 175 TRP A CA 1
ATOM 1413 C C . TRP A 1 175 ? -0.157 0.655 -12.483 1.00 98.25 175 TRP A C 1
ATOM 1415 O O . TRP A 1 175 ? -0.529 -0.238 -13.243 1.00 98.25 175 TRP A O 1
ATOM 1425 N N . GLY A 1 176 ? 0.682 0.436 -11.481 1.00 96.69 176 GLY A N 1
ATOM 1426 C CA . GLY A 1 176 ? 1.207 -0.839 -11.023 1.00 96.69 176 GLY A CA 1
ATOM 1427 C C . GLY A 1 176 ? 0.667 -1.192 -9.645 1.00 96.69 176 GLY A C 1
ATOM 1428 O O . GLY A 1 176 ? 0.413 -0.299 -8.840 1.00 96.69 176 GLY A O 1
ATOM 1429 N N . LEU A 1 177 ? 0.518 -2.487 -9.370 1.00 95.50 177 LEU A N 1
ATOM 1430 C CA . LEU A 1 177 ? 0.124 -3.006 -8.061 1.00 95.50 177 LEU A CA 1
ATOM 1431 C C . LEU A 1 177 ? 1.296 -3.735 -7.398 1.00 95.50 177 LEU A C 1
ATOM 1433 O O . LEU A 1 177 ? 1.794 -4.719 -7.943 1.00 95.50 177 LEU A O 1
ATOM 1437 N N . GLY A 1 178 ? 1.677 -3.293 -6.202 1.00 93.94 178 GLY A N 1
ATOM 1438 C CA . GLY A 1 178 ? 2.590 -3.999 -5.305 1.00 93.94 178 GLY A CA 1
ATOM 1439 C C . GLY A 1 178 ? 1.861 -4.421 -4.035 1.00 93.94 178 GLY A C 1
ATOM 1440 O O . GLY A 1 178 ? 0.951 -3.728 -3.582 1.00 93.94 178 GLY A O 1
ATOM 1441 N N . ASN A 1 179 ? 2.209 -5.573 -3.464 1.00 95.69 179 ASN A N 1
ATOM 1442 C CA . ASN A 1 179 ? 1.694 -5.963 -2.156 1.00 95.69 179 ASN A CA 1
ATOM 1443 C C . ASN A 1 179 ? 2.521 -7.066 -1.495 1.00 95.69 179 ASN A C 1
ATOM 1445 O O . ASN A 1 179 ? 3.208 -7.835 -2.164 1.00 95.69 179 ASN A O 1
ATOM 1449 N N . TYR A 1 180 ? 2.391 -7.151 -0.176 1.00 97.00 180 TYR A N 1
ATOM 1450 C CA . TYR A 1 180 ? 2.808 -8.288 0.630 1.00 97.00 180 TYR A CA 1
ATOM 1451 C C . TYR A 1 180 ? 1.922 -8.383 1.873 1.00 97.00 180 TYR A C 1
ATOM 1453 O O . TYR A 1 180 ? 1.285 -7.416 2.293 1.00 97.00 180 TYR A O 1
ATOM 1461 N N . LEU A 1 181 ? 1.890 -9.562 2.479 1.00 97.88 181 LEU A N 1
ATOM 1462 C CA . LEU A 1 181 ? 1.140 -9.821 3.700 1.00 97.88 181 LEU A CA 1
ATOM 1463 C C . LEU A 1 181 ? 1.962 -10.756 4.581 1.00 97.88 181 LEU A C 1
ATOM 1465 O O . LEU A 1 181 ? 2.650 -11.636 4.059 1.00 97.88 181 LEU A O 1
ATOM 1469 N N . SER A 1 182 ? 1.872 -10.587 5.896 1.00 98.00 182 SER A N 1
ATOM 1470 C CA . SER A 1 182 ? 2.439 -11.529 6.855 1.00 98.00 182 SER A CA 1
ATOM 1471 C C . SER A 1 182 ? 1.923 -12.949 6.563 1.00 98.00 182 SER A C 1
ATOM 1473 O O . SER A 1 182 ? 0.718 -13.113 6.316 1.00 98.00 182 SER A O 1
ATOM 1475 N N . PRO A 1 183 ? 2.784 -13.987 6.603 1.00 97.56 183 PRO A N 1
ATOM 1476 C CA . PRO A 1 183 ? 2.389 -15.366 6.296 1.00 97.56 183 PRO A CA 1
ATOM 1477 C C . PRO A 1 183 ? 1.203 -15.882 7.106 1.00 97.56 183 PRO A C 1
ATOM 1479 O O . PRO A 1 183 ? 0.405 -16.671 6.600 1.00 97.56 183 PRO A O 1
ATOM 1482 N N . LYS A 1 184 ? 1.026 -15.378 8.334 1.00 97.12 184 LYS A N 1
ATOM 1483 C CA . LYS A 1 184 ? -0.103 -15.714 9.219 1.00 97.12 184 LYS A CA 1
ATOM 1484 C C . LYS A 1 184 ? -1.472 -15.439 8.577 1.00 97.12 184 LYS A C 1
ATOM 1486 O O . LYS A 1 184 ? -2.453 -16.084 8.936 1.00 97.12 184 LYS A O 1
ATOM 1491 N N . TYR A 1 185 ? -1.534 -14.526 7.608 1.00 97.31 185 TYR A N 1
ATOM 1492 C CA . TYR A 1 185 ? -2.769 -14.074 6.961 1.00 97.31 185 TYR A CA 1
ATOM 1493 C C . TYR A 1 185 ? -2.917 -14.560 5.511 1.00 97.31 185 TYR A C 1
ATOM 1495 O O . TYR A 1 185 ? -3.864 -14.187 4.808 1.00 97.31 185 TYR A O 1
ATOM 1503 N N . HIS A 1 186 ? -1.994 -15.394 5.024 1.00 96.38 186 HIS A N 1
ATOM 1504 C CA . HIS A 1 186 ? -2.062 -15.929 3.664 1.00 96.38 186 HIS A CA 1
ATOM 1505 C C . HIS A 1 186 ? -3.279 -16.841 3.478 1.00 96.38 186 HIS A C 1
ATOM 1507 O O . HIS A 1 186 ? -3.736 -17.515 4.396 1.00 96.38 186 HIS A O 1
ATOM 1513 N N . GLY A 1 187 ? -3.824 -16.867 2.260 1.00 94.25 187 GLY A N 1
ATOM 1514 C CA . GLY A 1 187 ? -4.939 -17.754 1.908 1.00 94.25 187 GLY A CA 1
ATOM 1515 C C . GLY A 1 187 ? -6.308 -17.361 2.480 1.00 94.25 187 GLY A C 1
ATOM 1516 O O . GLY A 1 187 ? -7.282 -18.051 2.203 1.00 94.25 187 GLY A O 1
ATOM 1517 N N . GLN A 1 188 ? -6.415 -16.245 3.207 1.00 95.56 188 GLN A N 1
ATOM 1518 C CA . GLN A 1 188 ? -7.665 -15.807 3.846 1.00 95.56 188 GLN A CA 1
ATOM 1519 C C . GLN A 1 188 ? -8.509 -14.843 2.989 1.00 95.56 188 GLN A C 1
ATOM 1521 O O . GLN A 1 188 ? -9.518 -14.316 3.442 1.00 95.56 188 GLN A O 1
ATOM 1526 N N . GLY A 1 189 ? -8.088 -14.552 1.753 1.00 96.06 189 GLY A N 1
ATOM 1527 C CA . GLY A 1 189 ? -8.785 -13.610 0.862 1.00 96.06 189 GLY A CA 1
ATOM 1528 C C . GLY A 1 189 ? -8.609 -12.124 1.213 1.00 96.06 189 GLY A C 1
ATOM 1529 O O . GLY A 1 189 ? -9.091 -11.272 0.466 1.00 96.06 189 GLY A O 1
ATOM 1530 N N . ILE A 1 190 ? -7.872 -11.802 2.285 1.00 98.06 190 ILE A N 1
ATOM 1531 C CA . ILE A 1 190 ? -7.627 -10.428 2.757 1.00 98.06 190 ILE A CA 1
ATOM 1532 C C . ILE A 1 190 ? -7.037 -9.552 1.650 1.00 98.06 190 ILE A C 1
ATOM 1534 O O . ILE A 1 190 ? -7.582 -8.491 1.368 1.00 98.06 190 ILE A O 1
ATOM 1538 N N . MET A 1 191 ? -5.972 -10.000 0.974 1.00 97.56 191 MET A N 1
ATOM 1539 C CA . MET A 1 191 ? -5.319 -9.186 -0.059 1.00 97.56 191 MET A CA 1
ATOM 1540 C C . MET A 1 191 ? -6.222 -8.943 -1.278 1.00 97.56 191 MET A C 1
ATOM 1542 O O . MET A 1 191 ? -6.276 -7.830 -1.785 1.00 97.56 191 MET A O 1
ATOM 1546 N N . THR A 1 192 ? -6.997 -9.941 -1.718 1.00 96.62 192 THR A N 1
ATOM 1547 C CA . THR A 1 192 ? -7.980 -9.759 -2.802 1.00 96.62 192 THR A CA 1
ATOM 1548 C C . THR A 1 192 ? -9.028 -8.711 -2.429 1.00 96.62 192 THR A C 1
ATOM 1550 O O . THR A 1 192 ? -9.347 -7.833 -3.230 1.00 96.62 192 THR A O 1
ATOM 1553 N N . LEU A 1 193 ? -9.547 -8.760 -1.198 1.00 97.50 193 LEU A N 1
ATOM 1554 C CA . LEU A 1 193 ? -10.474 -7.740 -0.712 1.00 97.50 193 LEU A CA 1
ATOM 1555 C C . LEU A 1 193 ? -9.793 -6.376 -0.557 1.00 97.50 193 LEU A C 1
ATOM 1557 O O . LEU A 1 193 ? -10.410 -5.372 -0.892 1.00 97.50 193 LEU A O 1
ATOM 1561 N N . ALA A 1 194 ? -8.531 -6.325 -0.127 1.00 98.00 194 ALA A N 1
ATOM 1562 C CA . ALA A 1 194 ? -7.764 -5.087 -0.027 1.00 98.00 194 ALA A CA 1
ATOM 1563 C C . ALA A 1 194 ? -7.573 -4.416 -1.391 1.00 98.00 194 ALA A C 1
ATOM 1565 O O . ALA A 1 194 ? -7.867 -3.231 -1.518 1.00 98.00 194 ALA A O 1
ATOM 1566 N N . VAL A 1 195 ? -7.186 -5.173 -2.424 1.00 97.31 195 VAL A N 1
ATOM 1567 C CA . VAL A 1 195 ? -7.066 -4.678 -3.806 1.00 97.31 195 VAL A CA 1
ATOM 1568 C C . VAL A 1 195 ? -8.397 -4.117 -4.300 1.00 97.31 195 VAL A C 1
ATOM 1570 O O . VAL A 1 195 ? -8.453 -2.981 -4.769 1.00 97.31 195 VAL A O 1
ATOM 1573 N N . ARG A 1 196 ? -9.492 -4.873 -4.152 1.00 96.38 196 ARG A N 1
ATOM 1574 C CA . ARG A 1 196 ? -10.826 -4.439 -4.599 1.00 96.38 196 ARG A CA 1
ATOM 1575 C C . ARG A 1 196 ? -11.300 -3.182 -3.876 1.00 96.38 196 ARG A C 1
ATOM 1577 O O . ARG A 1 196 ? -11.784 -2.257 -4.526 1.00 96.38 196 ARG A O 1
ATOM 1584 N N . THR A 1 197 ? -11.146 -3.141 -2.553 1.00 97.44 197 THR A N 1
ATOM 1585 C CA . THR A 1 197 ? -11.478 -1.972 -1.731 1.00 97.44 197 THR A CA 1
ATOM 1586 C C . THR A 1 197 ? -10.652 -0.770 -2.169 1.00 97.44 197 THR A C 1
ATOM 1588 O O . THR A 1 197 ? -11.219 0.275 -2.459 1.00 97.44 197 THR A O 1
ATOM 1591 N N . LEU A 1 198 ? -9.333 -0.915 -2.307 1.00 97.25 198 LEU A N 1
ATOM 1592 C CA . LEU A 1 198 ? -8.449 0.185 -2.678 1.00 97.25 198 LEU A CA 1
ATOM 1593 C C . LEU A 1 198 ? -8.770 0.747 -4.070 1.00 97.25 198 LEU A C 1
ATOM 1595 O O . LEU A 1 198 ? -8.837 1.963 -4.238 1.00 97.25 198 LEU A O 1
ATOM 1599 N N . ILE A 1 199 ? -9.026 -0.116 -5.058 1.00 96.62 199 ILE A N 1
ATOM 1600 C CA . ILE A 1 199 ? -9.403 0.310 -6.413 1.00 96.62 199 ILE A CA 1
ATOM 1601 C C . ILE A 1 199 ? -10.731 1.074 -6.392 1.00 96.62 199 ILE A C 1
ATOM 1603 O O . ILE A 1 199 ? -10.812 2.183 -6.923 1.00 96.62 199 ILE A O 1
ATOM 1607 N N . ARG A 1 200 ? -11.764 0.491 -5.772 1.00 96.12 200 ARG A N 1
ATOM 1608 C CA . ARG A 1 200 ? -13.127 1.037 -5.766 1.00 96.12 200 ARG A CA 1
ATOM 1609 C C . ARG A 1 200 ? -13.233 2.326 -4.954 1.00 96.12 200 ARG A C 1
ATOM 1611 O O . ARG A 1 200 ? -13.871 3.276 -5.396 1.00 96.12 200 ARG A O 1
ATOM 1618 N N . ASP A 1 201 ? -12.626 2.342 -3.773 1.00 95.75 201 ASP A N 1
ATOM 1619 C CA . ASP A 1 201 ? -12.871 3.369 -2.759 1.00 95.75 201 ASP A CA 1
ATOM 1620 C C . ASP A 1 201 ? -11.836 4.497 -2.798 1.00 95.75 201 ASP A C 1
ATOM 1622 O O . ASP A 1 201 ? -12.108 5.597 -2.311 1.00 95.75 201 ASP A O 1
ATOM 1626 N N . TRP A 1 202 ? -10.675 4.259 -3.419 1.00 95.62 202 TRP A N 1
ATOM 1627 C CA . TRP A 1 202 ? -9.616 5.254 -3.564 1.00 95.62 202 TRP A CA 1
ATOM 1628 C C . TRP A 1 202 ? -9.168 5.453 -5.011 1.00 95.62 202 TRP A C 1
ATOM 1630 O O . TRP A 1 202 ? -9.327 6.547 -5.546 1.00 95.62 202 TRP A O 1
ATOM 1640 N N . ALA A 1 203 ? -8.622 4.432 -5.669 1.00 96.38 203 ALA A N 1
ATOM 1641 C CA . ALA A 1 203 ? -7.860 4.645 -6.899 1.00 96.38 203 ALA A CA 1
ATOM 1642 C C . ALA A 1 203 ? -8.715 5.182 -8.060 1.00 96.38 203 ALA A C 1
ATOM 1644 O O . ALA A 1 203 ? -8.328 6.145 -8.718 1.00 96.38 203 ALA A O 1
ATOM 1645 N N . ILE A 1 204 ? -9.911 4.633 -8.285 1.00 95.81 204 ILE A N 1
ATOM 1646 C CA . ILE A 1 204 ? -10.843 5.170 -9.287 1.00 95.81 204 ILE A CA 1
ATOM 1647 C C . ILE A 1 204 ? -11.311 6.585 -8.899 1.00 95.81 204 ILE A C 1
ATOM 1649 O O . ILE A 1 204 ? -11.039 7.522 -9.650 1.00 95.81 204 ILE A O 1
ATOM 1653 N N . PRO A 1 205 ? -11.959 6.806 -7.736 1.00 94.19 205 PRO A N 1
ATOM 1654 C CA . PRO A 1 205 ? -12.566 8.104 -7.436 1.00 94.19 205 PRO A CA 1
ATOM 1655 C C . PRO A 1 205 ? -11.557 9.222 -7.146 1.00 94.19 205 PRO A C 1
ATOM 1657 O O . PRO A 1 205 ? -11.883 10.395 -7.315 1.00 94.19 205 PRO A O 1
ATOM 1660 N N . ARG A 1 206 ? -10.357 8.893 -6.656 1.00 94.25 206 ARG A N 1
ATOM 1661 C CA . ARG A 1 206 ? -9.391 9.874 -6.141 1.00 94.25 206 ARG A CA 1
ATOM 1662 C C . ARG A 1 206 ? -8.094 9.941 -6.936 1.00 94.25 206 ARG A C 1
ATOM 1664 O O . ARG A 1 206 ? -7.423 10.959 -6.820 1.00 94.25 206 ARG A O 1
ATOM 1671 N N . MET A 1 207 ? -7.765 8.944 -7.760 1.00 95.62 207 MET A N 1
ATOM 1672 C CA . MET A 1 207 ? -6.587 8.968 -8.651 1.00 95.62 207 MET A CA 1
ATOM 1673 C C . MET A 1 207 ? -6.956 8.921 -10.145 1.00 95.62 207 MET A C 1
ATOM 1675 O O . MET A 1 207 ? -6.077 9.027 -10.994 1.00 95.62 207 MET A O 1
ATOM 1679 N N . ASN A 1 208 ? -8.244 8.779 -10.478 1.00 96.62 208 ASN A N 1
ATOM 1680 C CA . ASN A 1 208 ? -8.736 8.547 -11.839 1.00 96.62 208 ASN A CA 1
ATOM 1681 C C . ASN A 1 208 ? -8.122 7.305 -12.507 1.00 96.62 208 ASN A C 1
ATOM 1683 O O . ASN A 1 208 ? -7.750 7.329 -13.682 1.00 96.62 208 ASN A O 1
ATOM 1687 N N . LEU A 1 209 ? -7.970 6.215 -11.753 1.00 97.00 209 LEU A N 1
ATOM 1688 C CA . LEU A 1 209 ? -7.376 4.983 -12.266 1.00 97.00 209 LEU A CA 1
ATOM 1689 C C . LEU A 1 209 ? -8.211 4.388 -13.414 1.00 97.00 209 LEU A C 1
ATOM 1691 O O . LEU A 1 209 ? -9.389 4.086 -13.238 1.00 97.00 209 LEU A O 1
ATOM 1695 N N . HIS A 1 210 ? -7.564 4.172 -14.563 1.00 97.62 210 HIS A N 1
ATOM 1696 C CA . HIS A 1 210 ? -8.151 3.531 -15.750 1.00 97.62 210 HIS A CA 1
ATOM 1697 C C . HIS A 1 210 ? -7.358 2.305 -16.210 1.00 97.62 210 HIS A C 1
ATOM 1699 O O . HIS A 1 210 ? -7.946 1.305 -16.618 1.00 97.62 210 HIS A O 1
ATOM 1705 N N . ILE A 1 211 ? -6.027 2.370 -16.134 1.00 97.94 211 ILE A N 1
ATOM 1706 C CA . ILE A 1 211 ? -5.136 1.296 -16.566 1.00 97.94 211 ILE A CA 1
ATOM 1707 C C . ILE A 1 211 ? -4.352 0.813 -15.350 1.00 97.94 211 ILE A C 1
ATOM 1709 O O . ILE A 1 211 ? -3.525 1.541 -14.806 1.00 97.94 211 ILE A O 1
ATOM 1713 N N . LEU A 1 212 ? -4.603 -0.427 -14.933 1.00 97.00 212 LEU A N 1
ATOM 1714 C CA . LEU A 1 212 ? -3.844 -1.106 -13.887 1.00 97.00 212 LEU A CA 1
ATOM 1715 C C . LEU A 1 212 ? -3.187 -2.350 -14.477 1.00 97.00 212 LEU A C 1
ATOM 1717 O O . LEU A 1 212 ? -3.867 -3.235 -14.996 1.00 97.00 212 LEU A O 1
ATOM 1721 N N . LYS A 1 213 ? -1.864 -2.424 -14.373 1.00 95.56 213 LYS A N 1
ATOM 1722 C CA . LYS A 1 213 ? -1.081 -3.621 -14.660 1.00 95.56 213 LYS A CA 1
ATOM 1723 C C . LYS A 1 213 ? -0.605 -4.230 -13.350 1.00 95.56 213 LYS A C 1
ATOM 1725 O O . LYS A 1 213 ? -0.051 -3.552 -12.489 1.00 95.56 213 LYS A O 1
ATOM 1730 N N . ALA A 1 214 ? -0.815 -5.528 -13.209 1.00 91.56 214 ALA A N 1
ATOM 1731 C CA . ALA A 1 214 ? -0.295 -6.299 -12.096 1.00 91.56 214 ALA A CA 1
ATOM 1732 C C . ALA A 1 214 ? 0.685 -7.343 -12.626 1.00 91.56 214 ALA A C 1
ATOM 1734 O O . ALA A 1 214 ? 0.384 -8.050 -13.589 1.00 91.56 214 ALA A O 1
ATOM 1735 N N . SER A 1 215 ? 1.831 -7.450 -11.963 1.00 91.44 215 SER A N 1
ATOM 1736 C CA . SER A 1 215 ? 2.899 -8.382 -12.314 1.00 91.44 215 SER A CA 1
ATOM 1737 C C . SER A 1 215 ? 3.327 -9.137 -11.068 1.00 91.44 215 SER A C 1
ATOM 1739 O O . SER A 1 215 ? 3.232 -8.629 -9.953 1.00 91.44 215 SER A O 1
ATOM 1741 N N . TYR A 1 216 ? 3.759 -10.378 -11.249 1.00 92.62 216 TYR A N 1
ATOM 1742 C CA . TYR A 1 216 ? 4.234 -11.227 -10.166 1.00 92.62 216 TYR A CA 1
ATOM 1743 C C . TYR A 1 216 ? 5.369 -12.118 -10.668 1.00 92.62 216 TYR A C 1
ATOM 1745 O O . TYR A 1 216 ? 5.411 -12.472 -11.847 1.00 92.62 216 TYR A O 1
ATOM 1753 N N . LEU A 1 217 ? 6.283 -12.495 -9.770 1.00 91.69 217 LEU A N 1
ATOM 1754 C CA . LEU A 1 217 ? 7.376 -13.407 -10.102 1.00 91.69 217 LEU A CA 1
ATOM 1755 C C . LEU A 1 217 ? 6.842 -14.792 -10.475 1.00 91.69 217 LEU A C 1
ATOM 1757 O O . LEU A 1 217 ? 5.918 -15.314 -9.844 1.00 91.69 217 LEU A O 1
ATOM 1761 N N . VAL A 1 218 ? 7.442 -15.407 -11.495 1.00 92.38 218 VAL A N 1
ATOM 1762 C CA . VAL A 1 218 ? 7.085 -16.764 -11.928 1.00 92.38 218 VAL A CA 1
ATOM 1763 C C . VAL A 1 218 ? 7.220 -17.724 -10.743 1.00 92.38 218 VAL A C 1
ATOM 1765 O O . VAL A 1 218 ? 8.241 -17.751 -10.066 1.00 92.38 218 VAL A O 1
ATOM 1768 N N . GLY A 1 219 ? 6.167 -18.498 -10.474 1.00 92.50 219 GLY A N 1
ATOM 1769 C CA . GLY A 1 219 ? 6.098 -19.401 -9.318 1.00 92.50 219 GLY A CA 1
ATOM 1770 C C . GLY A 1 219 ? 5.422 -18.811 -8.076 1.00 92.50 219 GLY A C 1
ATOM 1771 O O . GLY A 1 219 ? 5.005 -19.580 -7.210 1.00 92.50 219 GLY A O 1
ATOM 1772 N N . ASN A 1 220 ? 5.194 -17.492 -8.010 1.00 92.88 220 ASN A N 1
ATOM 1773 C CA . ASN A 1 220 ? 4.435 -16.874 -6.922 1.00 92.88 220 ASN A CA 1
ATOM 1774 C C . ASN A 1 220 ? 2.933 -17.192 -7.055 1.00 92.88 220 ASN A C 1
ATOM 1776 O O . ASN A 1 220 ? 2.140 -16.439 -7.633 1.00 92.88 220 ASN A O 1
ATOM 1780 N N . THR A 1 221 ? 2.531 -18.344 -6.520 1.00 91.44 221 THR A N 1
ATOM 1781 C CA . THR A 1 221 ? 1.142 -18.818 -6.580 1.00 91.44 221 THR A CA 1
ATOM 1782 C C . THR A 1 221 ? 0.181 -17.935 -5.781 1.00 91.44 221 THR A C 1
ATOM 1784 O O . THR A 1 221 ? -0.983 -17.812 -6.172 1.00 91.44 221 THR A O 1
ATOM 1787 N N . GLY A 1 222 ? 0.658 -17.294 -4.707 1.00 88.50 222 GLY A N 1
ATOM 1788 C CA . GLY A 1 222 ? -0.117 -16.381 -3.867 1.00 88.50 222 GLY A CA 1
ATOM 1789 C C . GLY A 1 222 ? -0.581 -15.155 -4.648 1.00 88.50 222 GLY A C 1
ATOM 1790 O O . GLY A 1 222 ? -1.785 -14.973 -4.848 1.00 88.50 222 GLY A O 1
ATOM 1791 N N . SER A 1 223 ? 0.361 -14.373 -5.181 1.00 89.81 223 SER A N 1
ATOM 1792 C CA . SER A 1 223 ? 0.040 -13.193 -5.994 1.00 89.81 223 SER A CA 1
ATOM 1793 C C . SER A 1 223 ? -0.741 -13.570 -7.249 1.00 89.81 223 SER A C 1
ATOM 1795 O O . SER A 1 223 ? -1.716 -12.908 -7.592 1.00 89.81 223 SER A O 1
ATOM 1797 N N . SER A 1 224 ? -0.403 -14.691 -7.892 1.00 92.25 224 SER A N 1
ATOM 1798 C CA . SER A 1 224 ? -1.133 -15.177 -9.067 1.00 92.25 224 SER A CA 1
ATOM 1799 C C . SER A 1 224 ? -2.624 -15.437 -8.786 1.00 92.25 224 SER A C 1
ATOM 1801 O O . SER A 1 224 ? -3.463 -15.210 -9.656 1.00 92.25 224 SER A O 1
ATOM 1803 N N . LYS A 1 225 ? -2.990 -15.899 -7.581 1.00 91.12 225 LYS A N 1
ATOM 1804 C CA . LYS A 1 225 ? -4.400 -16.029 -7.171 1.00 91.12 225 LYS A CA 1
ATOM 1805 C C . LYS A 1 225 ? -5.037 -14.670 -6.896 1.00 91.12 225 LYS A C 1
ATOM 1807 O O . LYS A 1 225 ? -6.145 -14.447 -7.366 1.00 91.12 225 LYS A O 1
ATOM 1812 N N . VAL A 1 226 ? -4.340 -13.771 -6.195 1.00 90.38 226 VAL A N 1
ATOM 1813 C CA . VAL A 1 226 ? -4.839 -12.412 -5.916 1.00 90.38 226 VAL A CA 1
ATOM 1814 C C . VAL A 1 226 ? -5.204 -11.685 -7.210 1.00 90.38 226 VAL A C 1
ATOM 1816 O O . VAL A 1 226 ? -6.291 -11.133 -7.286 1.00 90.38 226 VAL A O 1
ATOM 1819 N N . MET A 1 227 ? -4.351 -11.739 -8.238 1.00 88.25 227 MET A N 1
ATOM 1820 C CA . MET A 1 227 ? -4.566 -10.989 -9.486 1.00 88.25 227 MET A CA 1
ATOM 1821 C C . MET A 1 227 ? -5.638 -11.581 -10.412 1.00 88.25 227 MET A C 1
ATOM 1823 O O . MET A 1 227 ? -6.078 -10.911 -11.341 1.00 88.25 227 MET A O 1
ATOM 1827 N N . ARG A 1 228 ? -6.044 -12.840 -10.207 1.00 84.94 228 ARG A N 1
ATOM 1828 C CA . ARG A 1 228 ? -7.083 -13.495 -11.021 1.00 84.94 228 ARG A CA 1
ATOM 1829 C C . ARG A 1 228 ? -8.506 -13.257 -10.510 1.00 84.94 228 ARG A C 1
ATOM 1831 O O . ARG A 1 228 ? -9.448 -13.617 -11.214 1.00 84.94 228 ARG A O 1
ATOM 1838 N N . HIS A 1 229 ? -8.660 -12.718 -9.302 1.00 75.75 229 HIS A N 1
ATOM 1839 C CA . HIS A 1 229 ? -9.942 -12.555 -8.617 1.00 75.75 229 HIS A CA 1
ATOM 1840 C C . HIS A 1 229 ? -10.235 -11.085 -8.342 1.00 75.75 229 HIS A C 1
ATOM 1842 O O . HIS A 1 229 ? -11.381 -10.669 -8.620 1.00 75.75 229 HIS A O 1
#

Sequence (229 aa):
MPVYFNPLTKEPYLRLPAPCSHIIITMDRPHDIEETSKEMTEILNDPLVYPWLEGPPYPFLPEHAVDWINMQCKENEAIRTKLQQEYEQSKNQTQSNDSSDQDGPPKFFDVCAFRCIREVTEYDLKTGAALKDVFIGSISITRYAFYELEYGSSAREEAQARNNEIPAGNKDIVWGLGNYLSPKYHGQGIMTLAVRTLIRDWAIPRMNLHILKASYLVGNTGSSKVMRH

Secondary structure (DSSP, 8-state):
---EE-TTT--EEEEPPTT-TTEEEE---GGGHHHHHHHHHHHHT-TTTGGG-S-S-SSPPHHHHHHHHHHHHHHTHHHHHHHHHHHHHHHHGGG--------S-----SS----EEEEEEEE-TTT--EEEEEEEEEEEEEE---TTSPTT-HHHHHHHHHHHHSPTT-TT-EEEEEEEE-GGGTTSSHHHHHHHHHIIIIIHHHH---EEEE---TT-HHHHHHHH-

pLDDT: mean 91.67, std 11.62, range [42.72, 98.69]

Foldseek 3Di:
DQWDAQPVVRFTWHAFDPPRRQKIFGFQDPVCLVQQLVLVLVQCQDPLFVVWDPDDDPNDDSVNSSVVSVVLCVVCVVVRVVSSVVVVVVVVCVPDPDPDPPPDDADADQFQRGWFIWGQPDADPPPRGRPDIHGFKTKTKHQDQPPVDDPPDPVSVVVSVVLVPDDFLDAPGEIEMDIDGRPVCAPVCSLLSVVVRSVVVDCCVRRVYNHYDYDTDPPPVRSVVSVVD

Radius of gyration: 18.42 Å; chains: 1; bounding box: 47×45×46 Å

InterPro domains:
  IPR000182 GNAT domain [PF13302] (136-228)
  IPR016181 Acyl-CoA N-acyltransferase [SSF55729] (174-228)